Protein AF-A0A9E8N307-F1 (afdb_monomer)

Mean predicted aligned error: 14.8 Å

Radius of gyration: 26.99 Å; Cα contacts (8 Å, |Δi|>4): 293; chains: 1; bounding box: 84×84×49 Å

Nearest PDB structures (foldseek):
  4du7-assembly1_A  TM=3.878E-01  e=3.516E+00  Staphylococcus epidermidis

Solvent-accessible surface area (backbone atoms only — not comparable to full-atom values): 11185 Å² total; per-residue (Å²): 136,83,85,89,86,88,84,84,85,86,88,81,92,79,87,80,78,80,78,80,79,77,77,80,76,78,75,70,80,81,89,79,73,94,50,39,25,27,33,89,26,78,53,57,68,68,59,50,53,51,49,24,65,72,38,74,45,84,81,71,67,42,55,28,32,50,40,44,48,55,10,35,29,27,44,56,58,33,42,74,72,42,62,53,74,50,67,56,93,60,57,43,73,69,50,38,63,36,23,56,35,83,57,65,31,27,48,72,66,29,28,36,13,64,64,45,51,50,54,47,25,70,44,67,73,65,76,74,67,42,56,27,36,45,41,72,83,31,37,31,19,46,68,97,53,68,72,76,50,44,55,57,63,39,36,43,69,67,63,66,79,65,75,99,64,93,46,90,82,62,48,80,50,101,79,70,35,63,77,80,82,75,136

Sequence (183 aa):
MRKGFFCGSPVVSVCLIGVMLLSAVCISPVQAAGGVSINGVLIPPETIQQLETQYGVRILDGDFWYDKYSGAWGFMGGPCMGQVLPFLELGGPLNPNCSNGNTGVFINGRHLHAQDVYFLYQITGVVIPGRYWCDTYGNVGFEGGPAIFNLYSAAQVRFGGGGQKEGILSSYDKTGIAVIGGN

pLDDT: mean 73.03, std 21.71, range [29.38, 94.0]

Structure (mmCIF, N/CA/C/O backbone):
data_AF-A0A9E8N307-F1
#
_entry.id   AF-A0A9E8N307-F1
#
loop_
_atom_site.group_PDB
_atom_site.id
_atom_site.type_symbol
_atom_site.label_atom_id
_atom_site.label_alt_id
_atom_site.label_comp_id
_atom_site.label_asym_id
_atom_site.label_entity_id
_atom_site.label_seq_id
_atom_site.pdbx_PDB_ins_code
_atom_site.Cartn_x
_atom_site.Cartn_y
_atom_site.Cartn_z
_atom_site.occupancy
_atom_site.B_iso_or_equiv
_atom_site.auth_seq_id
_atom_site.auth_comp_id
_atom_site.auth_asym_id
_atom_site.auth_atom_id
_atom_site.pdbx_PDB_model_num
ATOM 1 N N . MET A 1 1 ? -65.838 -57.833 -21.970 1.00 35.34 1 MET A N 1
ATOM 2 C CA . MET A 1 1 ? -65.368 -59.236 -21.949 1.00 35.34 1 MET A CA 1
ATOM 3 C C . MET A 1 1 ? -64.034 -59.334 -22.685 1.00 35.34 1 MET A C 1
ATOM 5 O O . MET A 1 1 ? -63.993 -58.973 -23.846 1.00 35.34 1 MET A O 1
ATOM 9 N N . ARG A 1 2 ? -63.017 -59.872 -21.994 1.00 32.53 2 ARG A N 1
ATOM 10 C CA . ARG A 1 2 ? -61.796 -60.555 -22.483 1.00 32.53 2 ARG A CA 1
ATOM 11 C C . ARG A 1 2 ? -60.678 -59.775 -23.218 1.00 32.53 2 ARG A C 1
ATOM 13 O O . ARG A 1 2 ? -60.850 -59.393 -24.360 1.00 32.53 2 ARG A O 1
ATOM 20 N N . LYS A 1 3 ? -59.502 -59.818 -22.550 1.00 34.31 3 LYS A N 1
ATOM 21 C CA . LYS A 1 3 ? -58.137 -60.181 -23.027 1.00 34.31 3 LYS A CA 1
ATOM 22 C C . LYS A 1 3 ? -57.515 -59.230 -24.073 1.00 34.31 3 LYS A C 1
ATOM 24 O O . LYS A 1 3 ? -58.078 -59.065 -25.135 1.00 34.31 3 LYS A O 1
ATOM 29 N N . GLY A 1 4 ? -56.377 -58.562 -23.876 1.00 34.12 4 GLY A N 1
ATOM 30 C CA . GLY A 1 4 ? -55.136 -58.927 -23.189 1.00 34.12 4 GLY A CA 1
ATOM 31 C C . GLY A 1 4 ? -54.090 -59.307 -24.242 1.00 34.12 4 GLY A C 1
ATOM 32 O O . GLY A 1 4 ? -54.293 -60.331 -24.873 1.00 34.12 4 GLY A O 1
ATOM 33 N N . PHE A 1 5 ? -53.018 -58.522 -24.427 1.00 35.31 5 PHE A N 1
ATOM 34 C CA . PHE A 1 5 ? -51.723 -58.993 -24.950 1.00 35.31 5 PHE A CA 1
ATOM 35 C C . PHE A 1 5 ? -50.599 -57.984 -24.642 1.00 35.31 5 PHE A C 1
ATOM 37 O O . PHE A 1 5 ? -50.680 -56.806 -24.977 1.00 35.31 5 PHE A O 1
ATOM 44 N N . PHE A 1 6 ? -49.574 -58.492 -23.960 1.00 35.72 6 PHE A N 1
ATOM 45 C CA . PHE A 1 6 ? -48.251 -57.910 -23.723 1.00 35.72 6 PHE A CA 1
ATOM 46 C C . PHE A 1 6 ? -47.443 -57.835 -25.029 1.00 35.72 6 PHE A C 1
ATOM 48 O O . PHE A 1 6 ? -47.520 -58.789 -25.798 1.00 35.72 6 PHE A O 1
ATOM 55 N N . CYS A 1 7 ? -46.575 -56.824 -25.196 1.00 33.78 7 CYS A N 1
ATOM 56 C CA . CYS A 1 7 ? -45.199 -57.013 -25.700 1.00 33.78 7 CYS A CA 1
ATOM 57 C C . CYS A 1 7 ? -44.336 -55.730 -25.580 1.00 33.78 7 CYS A C 1
ATOM 59 O O . CYS A 1 7 ? -44.683 -54.712 -26.167 1.00 33.78 7 CYS A O 1
ATOM 61 N N . GLY A 1 8 ? -43.182 -55.823 -24.897 1.00 31.02 8 GLY A N 1
ATOM 62 C CA . GLY A 1 8 ? -41.929 -55.136 -25.274 1.00 31.02 8 GLY A CA 1
ATOM 63 C C . GLY A 1 8 ? -41.595 -53.748 -24.692 1.00 31.02 8 GLY A C 1
ATOM 64 O O . GLY A 1 8 ? -41.907 -52.731 -25.296 1.00 31.02 8 GLY A O 1
ATOM 65 N N . SER A 1 9 ? -40.835 -53.704 -23.590 1.00 30.94 9 SER A N 1
ATOM 66 C CA . SER A 1 9 ? -39.836 -52.640 -23.293 1.00 30.94 9 SER A CA 1
ATOM 67 C C . SER A 1 9 ? -38.568 -52.855 -24.166 1.00 30.94 9 SER A C 1
ATOM 69 O O . SER A 1 9 ? -38.521 -53.910 -24.804 1.00 30.94 9 SER A O 1
ATOM 71 N N . PRO A 1 10 ? -37.500 -52.009 -24.177 1.00 44.91 10 PRO A N 1
ATOM 72 C CA . PRO A 1 10 ? -37.143 -50.894 -23.275 1.00 44.91 10 PRO A CA 1
ATOM 73 C C . PRO A 1 10 ? -36.619 -49.632 -24.020 1.00 44.91 10 PRO A C 1
ATOM 75 O O . PRO A 1 10 ? -36.528 -49.611 -25.238 1.00 44.91 10 PRO A O 1
ATOM 78 N N . VAL A 1 11 ? -36.463 -48.468 -23.391 1.00 36.94 11 VAL A N 1
ATOM 79 C CA . VAL A 1 11 ? -35.240 -47.783 -22.881 1.00 36.94 11 VAL A CA 1
ATOM 80 C C . VAL A 1 11 ? -35.573 -46.307 -23.238 1.00 36.94 11 VAL A C 1
ATOM 82 O O . VAL A 1 11 ? -36.032 -46.058 -24.344 1.00 36.94 11 VAL A O 1
ATOM 85 N N . VAL A 1 12 ? -35.571 -45.281 -22.390 1.00 38.28 12 VAL A N 1
ATOM 86 C CA . VAL A 1 12 ? -34.425 -44.581 -21.807 1.00 38.28 12 VAL A CA 1
ATOM 87 C C . VAL A 1 12 ? -34.983 -43.639 -20.739 1.00 38.28 12 VAL A C 1
ATOM 89 O O . VAL A 1 12 ? -35.867 -42.822 -20.984 1.00 38.28 12 VAL A O 1
ATOM 92 N N . SER A 1 13 ? -34.424 -43.790 -19.548 1.00 42.91 13 SER A N 1
ATOM 93 C CA . SER A 1 13 ? -34.541 -42.903 -18.403 1.00 42.91 13 SER A CA 1
ATOM 94 C C . SER A 1 13 ? -33.871 -41.560 -18.706 1.00 42.91 13 SER A C 1
ATOM 96 O O . SER A 1 13 ? -32.692 -41.545 -19.055 1.00 42.91 13 SER A O 1
ATOM 98 N N . VAL A 1 14 ? -34.577 -40.441 -18.536 1.00 43.53 14 VAL A N 1
ATOM 99 C CA . VAL A 1 14 ? -33.939 -39.134 -18.315 1.00 43.53 14 VAL A CA 1
ATOM 100 C C . VAL A 1 14 ? -34.641 -38.464 -17.143 1.00 43.53 14 VAL A C 1
ATOM 102 O O . VAL A 1 14 ? -35.732 -37.910 -17.248 1.00 43.53 14 VAL A O 1
ATOM 105 N N . CYS A 1 15 ? -33.984 -38.587 -15.997 1.00 39.31 15 CYS A N 1
ATOM 106 C CA . CYS A 1 15 ? -34.299 -37.930 -14.744 1.00 39.31 15 CYS A CA 1
ATOM 107 C C . CYS A 1 15 ? -33.881 -36.453 -14.868 1.00 39.31 15 CYS A C 1
ATOM 109 O O . CYS A 1 15 ? -32.691 -36.146 -14.847 1.00 39.31 15 CYS A O 1
ATOM 111 N N . LEU A 1 16 ? -34.836 -35.538 -15.046 1.00 40.72 16 LEU A N 1
ATOM 112 C CA . LEU A 1 16 ? -34.586 -34.093 -14.999 1.00 40.72 16 LEU A CA 1
ATOM 113 C C . LEU A 1 16 ? -34.796 -33.606 -13.563 1.00 40.72 16 LEU A C 1
ATOM 115 O O . LEU A 1 16 ? -35.895 -33.227 -13.164 1.00 40.72 16 LEU A O 1
ATOM 119 N N . ILE A 1 17 ? -33.722 -33.648 -12.775 1.00 49.19 17 ILE A N 1
ATOM 120 C CA . ILE A 1 17 ? -33.644 -32.963 -11.483 1.00 49.19 17 ILE A CA 1
ATOM 121 C C . ILE A 1 17 ? -33.452 -31.474 -11.785 1.00 49.19 17 ILE A C 1
ATOM 123 O O . ILE A 1 17 ? -32.405 -31.056 -12.277 1.00 49.19 17 ILE A O 1
ATOM 127 N N . GLY A 1 18 ? -34.496 -30.686 -11.530 1.00 39.19 18 GLY A N 1
ATOM 128 C CA . GLY 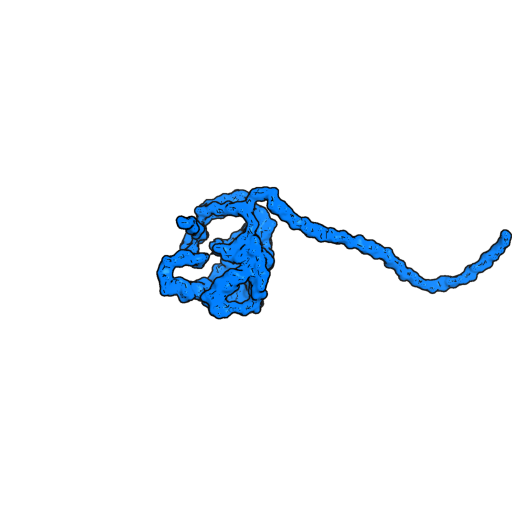A 1 18 ? -34.465 -29.231 -11.628 1.00 39.19 18 GLY A CA 1
ATOM 129 C C . GLY A 1 18 ? -33.522 -28.645 -10.580 1.00 39.19 18 GLY A C 1
ATOM 130 O O . GLY A 1 18 ? -33.774 -28.742 -9.381 1.00 39.19 18 GLY A O 1
ATOM 131 N N . VAL A 1 19 ? -32.429 -28.040 -11.037 1.00 53.44 19 VAL A N 1
ATOM 132 C CA . VAL A 1 19 ? -31.488 -27.307 -10.188 1.00 53.44 19 VAL A CA 1
ATOM 133 C C . VAL A 1 19 ? -32.101 -25.944 -9.860 1.00 53.44 19 VAL A C 1
ATOM 135 O O . VAL A 1 19 ? -32.207 -25.074 -10.722 1.00 53.44 19 VAL A O 1
ATOM 138 N N . MET A 1 20 ? -32.515 -25.766 -8.603 1.00 44.16 20 MET A N 1
ATOM 139 C CA . MET A 1 20 ? -32.784 -24.456 -8.010 1.00 44.16 20 MET A CA 1
ATOM 140 C C . MET A 1 20 ? -31.486 -23.637 -8.005 1.00 44.16 20 MET A C 1
ATOM 142 O O . MET A 1 20 ? -30.595 -23.868 -7.190 1.00 44.16 20 MET A O 1
ATOM 146 N N . LEU A 1 21 ? -31.388 -22.662 -8.905 1.00 46.03 21 LEU A N 1
ATOM 147 C CA . LEU A 1 21 ? -30.405 -21.587 -8.815 1.00 46.03 21 LEU A CA 1
ATOM 148 C C . LEU A 1 21 ? -30.860 -20.615 -7.718 1.00 46.03 21 LEU A C 1
ATOM 150 O O . LEU A 1 21 ? -31.587 -19.661 -7.986 1.00 46.03 21 LEU A O 1
ATOM 154 N N . LEU A 1 22 ? -30.438 -20.861 -6.473 1.00 49.22 22 LEU A N 1
ATOM 155 C CA . LEU A 1 22 ? -30.354 -19.787 -5.486 1.00 49.22 22 LEU A CA 1
ATOM 156 C C . LEU A 1 22 ? -29.273 -18.822 -5.975 1.00 49.22 22 LEU A C 1
ATOM 158 O O . LEU A 1 22 ? -28.078 -19.077 -5.839 1.00 49.22 22 LEU A O 1
ATOM 162 N N . SER A 1 23 ? -29.700 -17.712 -6.567 1.00 52.94 23 SER A N 1
ATOM 163 C CA . SER A 1 23 ? -28.861 -16.532 -6.713 1.00 52.94 23 SER A CA 1
ATOM 164 C C . SER A 1 23 ? -28.376 -16.133 -5.321 1.00 52.94 23 SER A C 1
ATOM 166 O O . SER A 1 23 ? -29.166 -15.678 -4.492 1.00 52.94 23 SER A O 1
ATOM 168 N N . ALA A 1 24 ? -27.087 -16.349 -5.059 1.00 56.69 24 ALA A N 1
ATOM 169 C CA . ALA A 1 24 ? -26.412 -15.809 -3.896 1.00 56.69 24 ALA A CA 1
ATOM 170 C C . ALA A 1 24 ? -26.496 -14.283 -3.985 1.00 56.69 24 ALA A C 1
ATOM 172 O O . ALA A 1 24 ? -25.749 -13.643 -4.722 1.00 56.69 24 ALA A O 1
ATOM 173 N N . VAL A 1 25 ? -27.453 -13.703 -3.265 1.00 58.50 25 VAL A N 1
ATOM 174 C CA . VAL A 1 25 ? -27.431 -12.283 -2.942 1.00 58.50 25 VAL A CA 1
ATOM 175 C C . VAL A 1 25 ? -26.229 -12.109 -2.026 1.00 58.50 25 VAL A C 1
ATOM 177 O O . VAL A 1 25 ? -26.257 -12.498 -0.860 1.00 58.50 25 VAL A O 1
ATOM 180 N N . CYS A 1 26 ? -25.136 -11.592 -2.574 1.00 40.91 26 CYS A N 1
ATOM 181 C CA . CYS A 1 26 ? -24.035 -11.071 -1.787 1.00 40.91 26 CYS A CA 1
ATOM 182 C C . CYS A 1 26 ? -24.555 -9.842 -1.035 1.00 40.91 26 CYS A C 1
ATOM 184 O O . CYS A 1 26 ? -24.562 -8.725 -1.546 1.00 40.91 26 CYS A O 1
ATOM 186 N N . ILE A 1 27 ? -25.051 -10.067 0.181 1.00 53.00 27 ILE A N 1
ATOM 187 C CA . ILE A 1 27 ? -25.296 -8.998 1.140 1.00 53.00 27 ILE A CA 1
ATOM 188 C C . ILE A 1 27 ? -23.908 -8.512 1.560 1.00 53.00 27 ILE A C 1
ATOM 190 O O . ILE A 1 27 ? -23.272 -9.108 2.426 1.00 53.00 27 ILE A O 1
ATOM 194 N N . SER A 1 28 ? -23.404 -7.461 0.916 1.00 45.06 28 SER A N 1
ATOM 195 C CA . SER A 1 28 ? -22.364 -6.647 1.539 1.00 45.06 28 SER A CA 1
ATOM 196 C C . SER A 1 28 ? -22.960 -6.113 2.843 1.00 45.06 28 SER A C 1
ATOM 198 O O . SER A 1 28 ? -24.074 -5.578 2.791 1.00 45.06 28 SER A O 1
ATOM 200 N N . PRO A 1 29 ? -22.308 -6.271 4.010 1.00 58.72 29 PRO A N 1
ATOM 201 C CA . PRO A 1 29 ? -22.798 -5.619 5.210 1.00 58.72 29 PRO A CA 1
ATOM 202 C C . PRO A 1 29 ? -22.883 -4.121 4.918 1.00 58.72 29 PRO A C 1
ATOM 204 O O . PRO A 1 29 ? -21.915 -3.490 4.499 1.00 58.72 29 PRO A O 1
ATOM 207 N N . VAL A 1 30 ? -24.090 -3.579 5.061 1.00 53.06 30 VAL A N 1
ATOM 208 C CA . VAL A 1 30 ? -24.319 -2.141 5.068 1.00 53.06 30 VAL A CA 1
ATOM 209 C C . VAL A 1 30 ? -23.586 -1.597 6.293 1.00 53.06 30 VAL A C 1
ATOM 211 O O . VAL A 1 30 ? -23.987 -1.832 7.431 1.00 53.06 30 VAL A O 1
ATOM 214 N N . GLN A 1 31 ? -22.444 -0.953 6.064 1.00 54.78 31 GLN A N 1
ATOM 215 C CA . GLN A 1 31 ? -21.643 -0.345 7.117 1.00 54.78 31 GLN A CA 1
ATOM 216 C C . GLN A 1 31 ? -22.402 0.886 7.632 1.00 54.78 31 GLN A C 1
ATOM 218 O O . GLN A 1 31 ? -22.404 1.941 6.999 1.00 54.78 31 GLN A O 1
ATOM 223 N N . ALA A 1 32 ? -23.130 0.734 8.737 1.00 52.84 32 ALA A N 1
ATOM 224 C CA . ALA A 1 32 ? -23.822 1.840 9.392 1.00 52.84 32 ALA A CA 1
ATOM 225 C C . ALA A 1 32 ? -23.995 1.591 10.898 1.00 52.84 32 ALA A C 1
ATOM 227 O O . ALA A 1 32 ? -25.074 1.254 11.379 1.00 52.84 32 ALA A O 1
ATOM 228 N N . ALA A 1 33 ? -22.907 1.796 11.631 1.00 44.72 33 ALA A N 1
ATOM 229 C CA . ALA A 1 33 ? -22.864 2.359 12.979 1.00 44.72 33 ALA A CA 1
ATOM 230 C C . ALA A 1 33 ? -21.418 2.848 13.171 1.00 44.72 33 ALA A C 1
ATOM 232 O O . ALA A 1 33 ? -20.506 2.152 12.734 1.00 44.72 33 ALA A O 1
ATOM 233 N N . GLY A 1 34 ? -21.216 4.053 13.711 1.00 68.31 34 GLY A N 1
ATOM 234 C CA . GLY A 1 34 ? -19.895 4.691 13.810 1.00 68.31 34 GLY A CA 1
ATOM 235 C C . GLY A 1 34 ? -18.800 3.766 14.352 1.00 68.31 34 GLY A C 1
ATOM 236 O O . GLY A 1 34 ? -19.065 2.861 15.146 1.00 68.31 34 GLY A O 1
ATOM 237 N N . GLY A 1 35 ? -17.577 3.980 13.887 1.00 84.50 35 GLY A N 1
ATOM 238 C CA . GLY A 1 35 ? -16.409 3.206 14.278 1.00 84.50 35 GLY A CA 1
ATOM 239 C C . GLY A 1 35 ? -15.379 3.079 13.162 1.00 84.50 35 GLY A C 1
ATOM 240 O O . GLY A 1 35 ? -15.572 3.530 12.032 1.00 84.50 35 GLY A O 1
ATOM 241 N N . VAL A 1 36 ? -14.264 2.444 13.501 1.00 89.62 36 VAL A N 1
ATOM 242 C CA . VAL A 1 36 ? -13.124 2.239 12.607 1.00 89.62 36 VAL A CA 1
ATOM 243 C C . VAL A 1 36 ? -13.101 0.777 12.186 1.00 89.62 36 VAL A C 1
ATOM 245 O O . VAL A 1 36 ? -13.019 -0.109 13.039 1.00 89.62 36 VAL A O 1
ATOM 248 N N . SER A 1 37 ? -13.153 0.505 10.884 1.00 91.44 37 SER A N 1
ATOM 249 C CA . SER A 1 37 ? -12.926 -0.838 10.351 1.00 91.44 37 SER A CA 1
ATOM 250 C C . SER A 1 37 ? -11.585 -0.908 9.629 1.00 91.44 37 SER A C 1
ATOM 252 O O . SER A 1 37 ? -11.187 0.027 8.937 1.00 91.44 37 SER A O 1
ATOM 254 N N . ILE A 1 38 ? -10.860 -2.011 9.806 1.00 92.12 38 ILE A N 1
ATOM 255 C CA . ILE A 1 38 ? -9.584 -2.260 9.131 1.00 92.12 38 ILE A CA 1
ATOM 256 C C . ILE A 1 38 ? -9.664 -3.623 8.451 1.00 92.12 38 ILE A C 1
ATOM 258 O O . ILE A 1 38 ? -10.006 -4.625 9.083 1.00 92.12 38 ILE A O 1
ATOM 262 N N . ASN A 1 39 ? -9.376 -3.669 7.148 1.00 92.31 39 ASN A N 1
ATOM 263 C CA . ASN A 1 39 ? -9.448 -4.890 6.334 1.00 92.31 39 ASN A CA 1
ATOM 264 C C . ASN A 1 39 ? -10.807 -5.618 6.465 1.00 92.31 39 ASN A C 1
ATOM 266 O O . ASN A 1 39 ? -10.870 -6.846 6.518 1.00 92.31 39 ASN A O 1
ATOM 270 N N . GLY A 1 40 ? -11.903 -4.852 6.546 1.00 88.81 40 GLY A N 1
ATOM 271 C CA . GLY A 1 40 ? -13.272 -5.372 6.653 1.00 88.81 40 GLY A CA 1
ATOM 272 C C . GLY A 1 40 ? -13.685 -5.868 8.044 1.00 88.81 40 GLY A C 1
ATOM 273 O O . GLY A 1 40 ? -14.771 -6.425 8.185 1.00 88.81 40 GLY A O 1
ATOM 274 N N . VAL A 1 41 ? -12.849 -5.676 9.068 1.00 90.75 41 VAL A N 1
ATOM 275 C CA . VAL A 1 41 ? -13.151 -6.041 10.459 1.00 90.75 41 VAL A CA 1
ATOM 276 C C . VAL A 1 41 ? -13.290 -4.775 11.292 1.00 90.75 41 VAL A C 1
ATOM 278 O O . VAL A 1 41 ? -12.408 -3.919 11.272 1.00 90.75 41 VAL A O 1
ATOM 281 N N . LEU A 1 42 ? -14.392 -4.658 12.035 1.00 91.88 42 LEU A N 1
ATOM 282 C CA . LEU A 1 42 ? -14.599 -3.560 12.976 1.00 91.88 42 LEU A CA 1
ATOM 283 C C . LEU A 1 42 ? -13.616 -3.686 14.144 1.00 91.88 42 LEU A C 1
ATOM 285 O O . LEU A 1 42 ? -13.531 -4.740 14.778 1.00 91.88 42 LEU A O 1
ATOM 289 N N . ILE A 1 43 ? -12.883 -2.614 14.421 1.00 90.69 43 ILE A N 1
ATOM 290 C CA . ILE A 1 43 ? -11.887 -2.581 15.485 1.00 90.69 43 ILE A CA 1
ATOM 291 C C . ILE A 1 43 ? -12.550 -2.134 16.793 1.00 90.69 43 ILE A C 1
ATOM 293 O O . ILE A 1 43 ? -13.303 -1.156 16.784 1.00 90.69 43 ILE A O 1
ATOM 297 N N . PRO A 1 44 ? -12.286 -2.819 17.923 1.00 90.00 44 PRO A N 1
ATOM 298 C CA . PRO A 1 44 ? -12.815 -2.412 19.217 1.00 90.00 44 PRO A CA 1
ATOM 299 C C . PRO A 1 44 ? -12.366 -0.992 19.595 1.00 90.00 44 PRO A C 1
ATOM 301 O O . PRO A 1 44 ? -11.208 -0.629 19.351 1.00 90.00 44 PRO A O 1
ATOM 304 N N . PRO A 1 45 ? -13.237 -0.187 20.226 1.00 87.56 45 PRO A N 1
ATOM 305 C CA . PRO A 1 45 ? -12.909 1.185 20.604 1.00 87.56 45 PRO A CA 1
ATOM 306 C C . PRO A 1 45 ? -11.723 1.262 21.576 1.00 87.56 45 PRO A C 1
ATOM 308 O O . PRO A 1 45 ? -10.979 2.239 21.544 1.00 87.56 45 PRO A O 1
ATOM 311 N N . GLU A 1 46 ? -11.484 0.228 22.390 1.00 89.00 46 GLU A N 1
ATOM 312 C CA . GLU A 1 46 ? -10.325 0.160 23.286 1.00 89.00 46 GLU A CA 1
ATOM 313 C C . GLU A 1 46 ? -9.008 0.091 22.501 1.00 89.00 46 GLU A C 1
ATOM 315 O O . GLU A 1 46 ? -8.032 0.748 22.861 1.00 89.00 46 GLU A O 1
ATOM 320 N N . THR A 1 47 ? -8.978 -0.672 21.403 1.00 87.69 47 THR A N 1
ATOM 321 C CA . THR A 1 47 ? -7.814 -0.751 20.510 1.00 87.69 47 THR A CA 1
ATOM 322 C C . THR A 1 47 ? -7.598 0.575 19.790 1.00 87.69 47 THR A C 1
ATOM 324 O O . THR A 1 47 ? -6.462 1.031 19.690 1.00 87.69 47 THR A O 1
ATOM 327 N N . ILE A 1 48 ? -8.672 1.232 19.343 1.00 86.62 48 ILE A N 1
ATOM 328 C CA . ILE A 1 48 ? -8.579 2.570 18.744 1.00 86.62 48 ILE A CA 1
ATOM 329 C C . ILE A 1 48 ? -8.003 3.569 19.745 1.00 86.62 48 ILE A C 1
ATOM 331 O O . ILE A 1 48 ? -7.032 4.240 19.421 1.00 86.62 48 ILE A O 1
ATOM 335 N N . GLN A 1 49 ? -8.498 3.595 20.982 1.00 86.69 49 GLN A N 1
ATOM 336 C CA . GLN A 1 49 ? -7.985 4.487 22.021 1.00 86.69 49 GLN A CA 1
ATOM 337 C C . GLN A 1 49 ? -6.502 4.232 22.343 1.00 86.69 49 GLN A C 1
ATOM 339 O O . GLN A 1 49 ? -5.744 5.176 22.582 1.00 86.69 49 GLN A O 1
ATOM 344 N N . GLN A 1 50 ? -6.065 2.968 22.342 1.00 86.38 50 GLN A N 1
ATOM 345 C CA . GLN A 1 50 ? -4.650 2.618 22.507 1.00 86.38 50 GLN A CA 1
ATOM 346 C C . GLN A 1 50 ? -3.800 3.152 21.352 1.00 86.38 50 GLN A C 1
ATOM 348 O O . GLN A 1 50 ? -2.753 3.746 21.606 1.00 86.38 50 GLN A O 1
ATOM 353 N N . LEU A 1 51 ? -4.258 2.994 20.106 1.00 83.88 51 LEU A N 1
ATOM 354 C CA . LEU A 1 51 ? -3.575 3.541 18.934 1.00 83.88 51 LEU A CA 1
ATOM 355 C C . LEU A 1 51 ? -3.537 5.075 18.993 1.00 83.88 51 LEU A C 1
ATOM 357 O O . LEU A 1 51 ? -2.469 5.661 18.860 1.00 83.88 51 LEU A O 1
ATOM 361 N N . GLU A 1 52 ? -4.656 5.736 19.278 1.00 85.81 52 GLU A N 1
ATOM 362 C CA . GLU A 1 52 ? -4.717 7.194 19.432 1.00 85.81 52 GLU A CA 1
ATOM 363 C C . GLU A 1 52 ? -3.755 7.704 20.512 1.00 85.81 52 GLU A C 1
ATOM 365 O O . GLU A 1 52 ? -3.044 8.683 20.300 1.00 85.81 52 GLU A O 1
ATOM 370 N N . THR A 1 53 ? -3.670 7.006 21.648 1.00 85.00 53 THR A N 1
ATOM 371 C CA . THR A 1 53 ? -2.746 7.353 22.739 1.00 85.00 53 THR A CA 1
ATOM 372 C C . THR A 1 53 ? -1.291 7.129 22.335 1.00 85.00 53 THR A C 1
ATOM 374 O O . THR A 1 53 ? -0.439 7.969 22.618 1.00 85.00 53 THR A O 1
ATOM 377 N N . GLN A 1 54 ? -0.995 6.011 21.668 1.00 81.31 54 GLN A N 1
ATOM 378 C CA . GLN A 1 54 ? 0.357 5.656 21.238 1.00 81.31 54 GLN A CA 1
ATOM 379 C C . GLN A 1 54 ? 0.882 6.609 20.159 1.00 81.31 54 GLN A C 1
ATOM 381 O O . GLN A 1 54 ? 2.047 6.993 20.196 1.00 81.31 54 GLN A O 1
ATOM 386 N N . TYR A 1 55 ? 0.027 6.978 19.206 1.00 77.56 55 TYR A N 1
ATOM 387 C CA . TYR A 1 55 ? 0.377 7.826 18.070 1.00 77.56 55 TYR A CA 1
ATOM 388 C C . TYR A 1 55 ? 0.057 9.309 18.309 1.00 77.56 55 TYR A C 1
ATOM 390 O O . TYR A 1 55 ? 0.395 10.143 17.481 1.00 77.56 55 TYR A O 1
ATOM 398 N N . GLY A 1 56 ? -0.595 9.674 19.415 1.00 80.94 56 GLY A N 1
ATOM 399 C CA . GLY A 1 56 ? -0.983 11.060 19.696 1.00 80.94 56 GLY A CA 1
ATOM 400 C C . GLY A 1 56 ? -1.906 11.674 18.634 1.00 80.94 56 GLY A C 1
ATOM 401 O O . GLY A 1 56 ? -1.912 12.891 18.457 1.00 80.94 56 GLY A O 1
ATOM 402 N N . VAL A 1 57 ? -2.660 10.847 17.905 1.00 80.38 57 VAL A N 1
ATOM 403 C CA . VAL A 1 57 ? -3.574 11.271 16.834 1.00 80.38 57 VAL A CA 1
ATOM 404 C C . VAL A 1 57 ? -5.001 10.884 17.170 1.00 80.38 57 VAL A C 1
ATOM 406 O O . VAL A 1 57 ? -5.236 10.006 17.991 1.00 80.38 57 VAL A O 1
ATOM 409 N N . ARG A 1 58 ? -5.958 11.516 16.492 1.00 81.25 58 ARG A N 1
ATOM 410 C CA . ARG A 1 58 ? -7.352 11.080 16.500 1.00 81.25 58 ARG A CA 1
ATOM 411 C C . ARG A 1 58 ? -7.631 10.256 15.250 1.00 81.25 58 ARG A C 1
ATOM 413 O O . ARG A 1 58 ? -7.415 10.749 14.141 1.00 81.25 58 ARG A O 1
ATOM 420 N N . ILE A 1 59 ? -8.124 9.037 15.422 1.00 83.69 59 ILE A N 1
ATOM 421 C CA . ILE A 1 59 ? -8.533 8.174 14.317 1.00 83.69 59 ILE A CA 1
ATOM 422 C C . ILE A 1 59 ? -10.007 8.466 14.043 1.00 83.69 59 ILE A C 1
ATOM 424 O O . ILE A 1 59 ? -10.859 8.368 14.921 1.00 83.69 59 ILE A O 1
ATOM 428 N N . LEU A 1 60 ? -10.301 8.897 12.820 1.00 85.44 60 LEU A N 1
ATOM 429 C CA . LEU A 1 60 ? -11.672 9.160 12.402 1.00 85.44 60 LEU A CA 1
ATOM 430 C C . LEU A 1 60 ? -12.376 7.850 12.061 1.00 85.44 60 LEU A C 1
ATOM 432 O O . LEU A 1 60 ? -11.76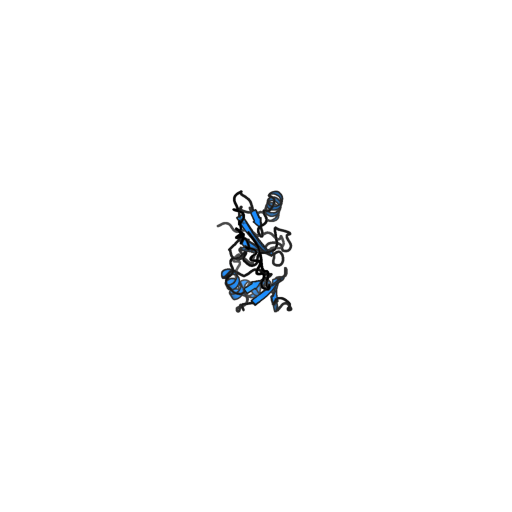6 6.952 11.481 1.00 85.44 60 LEU A O 1
ATOM 436 N N . ASP A 1 61 ? -13.669 7.791 12.364 1.00 88.50 61 ASP A N 1
ATOM 437 C CA . ASP A 1 61 ? -14.541 6.714 11.912 1.00 88.50 61 ASP A CA 1
ATOM 438 C C . ASP A 1 61 ? -14.450 6.557 10.391 1.00 88.50 61 ASP A C 1
ATOM 440 O O . ASP A 1 61 ? -14.439 7.538 9.638 1.00 88.50 61 ASP A O 1
ATOM 444 N N . GLY A 1 62 ? -14.394 5.310 9.939 1.00 89.38 62 GLY A N 1
ATOM 445 C CA . GLY A 1 62 ? -14.226 4.999 8.531 1.00 89.38 62 GLY A CA 1
ATOM 446 C C . GLY A 1 62 ? -13.719 3.588 8.289 1.00 89.38 62 GLY A 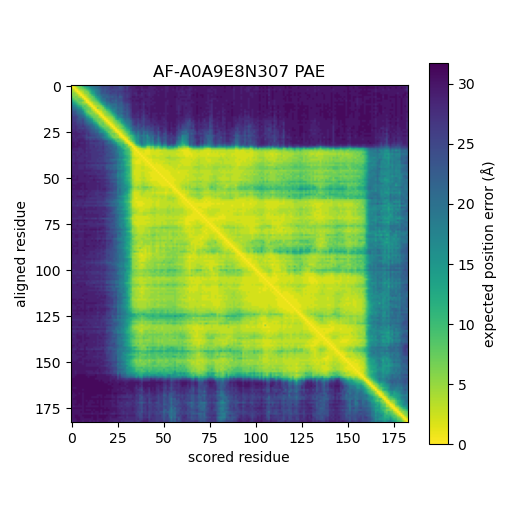C 1
ATOM 447 O O . GLY A 1 62 ? -13.358 2.854 9.211 1.00 89.38 62 GLY A O 1
ATOM 448 N N . ASP A 1 63 ? -13.682 3.235 7.010 1.00 91.00 63 ASP A N 1
ATOM 449 C CA . ASP A 1 63 ? -13.171 1.957 6.543 1.00 91.00 63 ASP A CA 1
ATOM 450 C C . ASP A 1 63 ? -11.764 2.142 5.973 1.00 91.00 63 ASP A C 1
ATOM 452 O O . ASP A 1 63 ? -11.541 2.913 5.033 1.00 91.00 63 ASP A O 1
ATOM 456 N N . PHE A 1 64 ? -10.814 1.399 6.527 1.00 92.19 64 PHE A N 1
ATOM 457 C CA . PHE A 1 64 ? -9.400 1.464 6.192 1.00 92.19 64 PHE A CA 1
ATOM 458 C C . PHE A 1 64 ? -8.873 0.100 5.748 1.00 92.19 64 PHE A C 1
ATOM 460 O O . PHE A 1 64 ? -9.416 -0.960 6.073 1.00 92.19 64 PHE A O 1
ATOM 467 N N . TRP A 1 65 ? -7.762 0.124 5.025 1.00 93.06 65 TRP A N 1
ATOM 468 C CA . TRP A 1 65 ? -6.930 -1.046 4.790 1.00 93.06 65 TRP A CA 1
ATOM 469 C C . TRP A 1 65 ? -5.572 -0.863 5.447 1.00 93.06 65 TRP A C 1
ATOM 471 O O . TRP A 1 65 ? -5.063 0.254 5.565 1.00 93.06 65 TRP A O 1
ATOM 481 N N . TYR A 1 66 ? -4.985 -1.979 5.858 1.00 91.88 66 TYR A N 1
ATOM 482 C CA . TYR A 1 66 ? -3.676 -2.012 6.490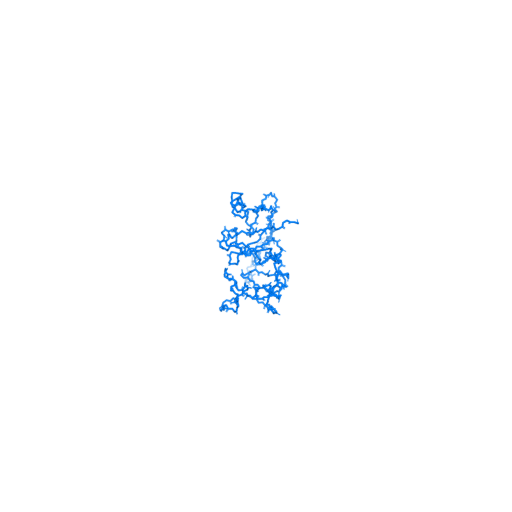 1.00 91.88 66 TYR A CA 1
ATOM 483 C C . TYR A 1 66 ? -2.887 -3.230 6.014 1.00 91.88 66 TYR A C 1
ATOM 485 O O . TYR A 1 66 ? -3.354 -4.370 6.103 1.00 91.88 66 TYR A O 1
ATOM 493 N N . ASP A 1 67 ? -1.684 -2.985 5.507 1.00 90.12 67 ASP A N 1
ATOM 494 C CA . ASP A 1 67 ? -0.718 -4.017 5.154 1.00 90.12 67 ASP A CA 1
ATOM 495 C C . ASP A 1 67 ? 0.260 -4.231 6.312 1.00 90.12 67 ASP A C 1
ATOM 497 O O . ASP A 1 67 ? 1.159 -3.426 6.549 1.00 90.12 67 ASP A O 1
ATOM 501 N N . LYS A 1 68 ? 0.129 -5.368 6.998 1.00 89.06 68 LYS A N 1
ATOM 502 C CA . LYS A 1 68 ? 0.987 -5.724 8.133 1.00 89.06 68 LYS A CA 1
ATOM 503 C C . LYS A 1 68 ? 2.464 -5.900 7.781 1.00 89.06 68 LYS A C 1
ATOM 505 O O . LYS A 1 68 ? 3.296 -5.796 8.676 1.00 89.06 68 LYS A O 1
ATOM 510 N N . TYR A 1 69 ? 2.804 -6.198 6.527 1.00 87.75 69 TYR A N 1
ATOM 511 C CA . TYR A 1 69 ? 4.193 -6.460 6.141 1.00 87.75 69 TYR A CA 1
ATOM 512 C C . TYR A 1 69 ? 4.957 -5.177 5.851 1.00 87.75 69 TYR A C 1
ATOM 514 O O . TYR A 1 69 ? 6.119 -5.073 6.218 1.00 87.75 69 TYR A O 1
ATOM 522 N N . SER A 1 70 ? 4.318 -4.199 5.214 1.00 84.94 70 SER A N 1
ATOM 523 C CA . SER A 1 70 ? 4.950 -2.907 4.926 1.00 84.94 70 SER A CA 1
ATOM 524 C C . SER A 1 70 ? 4.609 -1.824 5.952 1.00 84.94 70 SER A C 1
ATOM 526 O O . SER A 1 70 ? 5.255 -0.781 5.974 1.00 84.94 70 SER A O 1
ATOM 528 N N . GLY A 1 71 ? 3.583 -2.040 6.781 1.00 86.69 71 GLY A N 1
ATOM 529 C CA . GLY A 1 71 ? 3.013 -1.017 7.657 1.00 86.69 71 GLY A CA 1
ATOM 530 C C . GLY A 1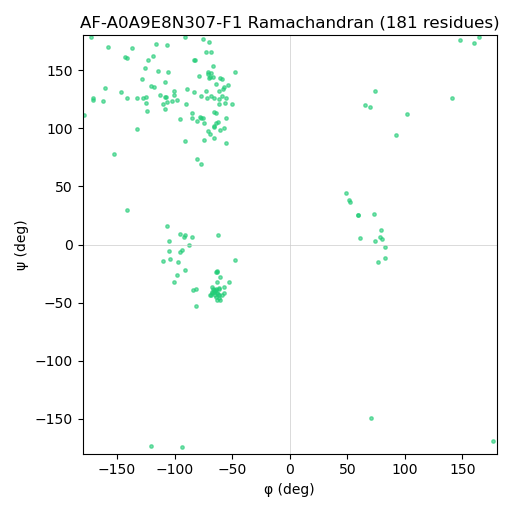 71 ? 2.170 0.025 6.912 1.00 86.69 71 GLY A C 1
ATOM 531 O O . GLY A 1 71 ? 1.699 0.976 7.532 1.00 86.69 71 GLY A O 1
ATOM 532 N N . ALA A 1 72 ? 1.978 -0.113 5.596 1.00 89.12 72 ALA A N 1
ATOM 533 C CA . ALA A 1 72 ? 1.221 0.840 4.792 1.00 89.12 72 ALA A CA 1
ATOM 534 C C . ALA A 1 72 ? -0.278 0.794 5.107 1.00 89.12 72 ALA A C 1
ATOM 536 O O . ALA A 1 72 ? -0.849 -0.279 5.310 1.00 89.12 72 ALA A O 1
ATOM 537 N N . TRP A 1 73 ? -0.923 1.958 5.085 1.00 90.19 73 TRP A N 1
ATOM 538 C CA . TRP A 1 73 ? -2.359 2.077 5.322 1.00 90.19 73 TRP A CA 1
ATOM 539 C C . TRP A 1 73 ? -3.006 3.150 4.445 1.00 90.19 73 TRP A C 1
ATOM 541 O O . TRP A 1 73 ? -2.342 4.048 3.912 1.00 90.19 73 TRP A O 1
ATOM 551 N N . GLY A 1 74 ? -4.325 3.063 4.306 1.00 89.12 74 GLY A N 1
ATOM 552 C CA . GLY A 1 74 ? -5.136 4.046 3.596 1.00 89.12 74 GLY A CA 1
ATOM 553 C C . GLY A 1 74 ? -6.627 3.779 3.762 1.00 89.12 74 GLY A C 1
ATOM 554 O O . GLY A 1 74 ? -7.030 2.809 4.402 1.00 89.12 74 GLY A O 1
ATOM 555 N N . PHE A 1 75 ? -7.458 4.642 3.184 1.00 89.94 75 PHE A N 1
ATOM 556 C CA . PHE A 1 75 ? -8.904 4.420 3.141 1.00 89.94 75 PHE A CA 1
ATOM 557 C C . PHE A 1 75 ? -9.255 3.286 2.180 1.00 89.94 75 PHE A C 1
ATOM 559 O O . PHE A 1 75 ? -8.621 3.133 1.130 1.00 89.94 75 PHE A O 1
ATOM 566 N N . MET A 1 76 ? -10.301 2.526 2.502 1.00 89.00 76 MET A N 1
ATOM 567 C CA . MET A 1 76 ? -10.874 1.550 1.578 1.00 89.00 76 MET A CA 1
ATOM 568 C C . MET A 1 76 ? -11.263 2.232 0.261 1.00 89.00 76 MET A C 1
ATOM 570 O O . MET A 1 76 ? -11.975 3.231 0.230 1.00 89.00 76 MET A O 1
ATOM 574 N N . GLY A 1 77 ? -10.756 1.687 -0.841 1.00 89.19 77 GLY A N 1
ATOM 575 C CA . GLY A 1 77 ? -10.895 2.218 -2.192 1.00 89.19 77 GLY A CA 1
ATOM 576 C C . GLY A 1 77 ? -9.937 3.361 -2.552 1.00 89.19 77 GLY A C 1
ATOM 577 O O . GLY A 1 77 ? -10.059 3.911 -3.645 1.00 89.19 77 GLY A O 1
ATOM 578 N N . GLY A 1 78 ? -9.001 3.723 -1.669 1.00 88.25 78 GLY A N 1
ATOM 579 C CA . GLY A 1 78 ? -8.079 4.848 -1.850 1.00 88.25 78 GLY A CA 1
ATOM 580 C C . GLY A 1 78 ? -6.594 4.460 -1.936 1.00 88.25 78 GLY A C 1
ATOM 581 O O . GLY A 1 78 ? -6.232 3.301 -1.706 1.00 88.25 78 GLY A O 1
ATOM 582 N N . PRO A 1 79 ? -5.719 5.433 -2.261 1.00 89.44 79 PRO A N 1
ATOM 583 C CA . PRO A 1 79 ? -4.270 5.244 -2.284 1.00 89.44 79 PRO A CA 1
ATOM 584 C C . PRO A 1 79 ? -3.678 5.069 -0.881 1.00 89.44 79 PRO A C 1
ATOM 586 O O . PRO A 1 79 ? -4.361 5.220 0.135 1.00 89.44 79 PRO A O 1
ATOM 589 N N . CYS A 1 80 ? -2.382 4.772 -0.834 1.00 89.00 80 CYS A N 1
ATOM 590 C CA . CYS A 1 80 ? -1.595 4.803 0.390 1.00 89.00 80 CYS A CA 1
ATOM 591 C C . CYS A 1 80 ? -1.583 6.225 0.967 1.00 89.00 80 CYS A C 1
ATOM 593 O O . CYS A 1 80 ? -1.221 7.180 0.275 1.00 89.00 80 CYS A O 1
ATOM 595 N N . MET A 1 81 ? -1.980 6.353 2.231 1.00 84.81 81 MET A N 1
ATOM 596 C CA . MET A 1 81 ? -2.000 7.623 2.964 1.00 84.81 81 MET A CA 1
ATOM 597 C C . MET A 1 81 ? -0.760 7.792 3.839 1.00 84.81 81 MET A C 1
ATOM 599 O O . MET A 1 81 ? -0.341 8.913 4.114 1.00 84.81 81 MET A O 1
ATOM 603 N N . GLY A 1 82 ? -0.159 6.682 4.257 1.00 82.25 82 GLY A N 1
ATOM 604 C CA . GLY A 1 82 ? 1.042 6.691 5.070 1.00 82.25 82 GLY A CA 1
ATOM 605 C C . GLY A 1 82 ? 1.464 5.289 5.476 1.00 82.25 82 GLY A C 1
ATOM 606 O O . GLY A 1 82 ? 0.951 4.281 4.984 1.00 82.25 82 GLY A O 1
ATOM 607 N N . GLN A 1 83 ? 2.414 5.240 6.400 1.00 83.00 83 GLN A N 1
ATOM 608 C CA . GLN A 1 83 ? 2.895 4.013 7.018 1.00 83.00 83 GLN A CA 1
ATOM 609 C C . GLN A 1 83 ? 2.849 4.165 8.540 1.00 83.00 83 GLN A C 1
ATOM 611 O O . GLN A 1 83 ? 3.109 5.244 9.071 1.00 83.00 83 GLN A O 1
ATOM 616 N N . VAL A 1 84 ? 2.489 3.091 9.231 1.00 83.44 84 VAL A N 1
ATOM 617 C CA . VAL A 1 84 ? 2.579 2.948 10.691 1.00 83.44 84 VAL A CA 1
ATOM 618 C C . VAL A 1 84 ? 3.479 1.757 11.016 1.00 83.44 84 VAL A C 1
ATOM 620 O O . VAL A 1 84 ? 4.120 1.195 10.125 1.00 83.44 84 VAL A O 1
ATOM 623 N N . LEU A 1 85 ? 3.577 1.369 12.292 1.00 82.50 85 LEU A N 1
ATOM 624 C CA . LEU A 1 85 ? 4.373 0.197 12.645 1.00 82.50 85 LEU A CA 1
ATOM 625 C C . LEU A 1 85 ? 3.871 -1.031 11.869 1.00 82.50 85 LEU A C 1
ATOM 627 O O . LEU A 1 85 ? 2.658 -1.229 11.784 1.00 82.50 85 LEU A O 1
ATOM 631 N N . PRO A 1 86 ? 4.771 -1.848 11.301 1.00 84.94 86 PRO A N 1
ATOM 632 C CA . PRO A 1 86 ? 4.398 -3.130 10.727 1.00 84.94 86 PRO A CA 1
ATOM 633 C C . PRO A 1 86 ? 4.064 -4.151 11.822 1.00 84.94 86 PRO A C 1
ATOM 635 O O . PRO A 1 86 ? 4.408 -3.969 12.990 1.00 84.94 86 PRO A O 1
ATOM 638 N N . PHE A 1 87 ? 3.427 -5.251 11.423 1.00 84.50 87 PHE A N 1
ATOM 639 C CA . PHE A 1 87 ? 3.005 -6.360 12.285 1.00 84.50 87 PHE A CA 1
ATOM 640 C C . PHE A 1 87 ? 2.035 -5.979 13.411 1.00 84.50 87 PHE A C 1
ATOM 642 O O . PHE A 1 87 ? 1.948 -6.683 14.416 1.00 84.50 87 PHE A O 1
ATOM 649 N N . LEU A 1 88 ? 1.265 -4.901 13.242 1.00 82.50 88 LEU A N 1
ATOM 650 C CA . LEU A 1 88 ? 0.105 -4.679 14.096 1.00 82.50 88 LEU A CA 1
ATOM 651 C C . LEU A 1 88 ? -0.975 -5.700 13.710 1.00 82.50 88 LEU A C 1
ATOM 653 O O . LEU A 1 88 ? -1.346 -5.818 12.543 1.00 82.50 88 LEU A O 1
ATOM 657 N N . GLU A 1 89 ? -1.479 -6.455 14.681 1.00 84.81 89 GLU A N 1
ATOM 658 C CA . GLU A 1 89 ? -2.566 -7.421 14.472 1.00 84.81 89 GLU A CA 1
ATOM 659 C C . GLU A 1 89 ? -3.908 -6.674 14.373 1.00 84.81 89 GLU A C 1
ATOM 661 O O . GLU A 1 89 ? -4.735 -6.696 15.284 1.00 84.81 89 GLU A O 1
ATOM 666 N N . LEU A 1 90 ? -4.084 -5.936 13.271 1.00 84.12 90 LEU A N 1
ATOM 667 C CA . LEU A 1 90 ? -5.254 -5.105 13.001 1.00 84.12 90 LEU A CA 1
ATOM 668 C C . LEU A 1 90 ? -6.119 -5.719 11.904 1.00 84.12 90 LEU A C 1
ATOM 670 O O . LEU A 1 90 ? -5.731 -5.798 10.737 1.00 84.12 90 LEU A O 1
ATOM 674 N N . GLY A 1 91 ? -7.336 -6.082 12.293 1.00 87.56 91 GLY A N 1
ATOM 675 C CA . GLY A 1 91 ? -8.392 -6.493 11.383 1.00 87.56 91 GLY A CA 1
ATOM 676 C C . GLY A 1 91 ? -8.174 -7.850 10.709 1.00 87.56 91 GLY A C 1
ATOM 677 O O . GLY A 1 91 ? -7.625 -8.779 11.295 1.00 87.56 91 GLY A O 1
ATOM 678 N N . GLY A 1 92 ? -8.699 -7.983 9.488 1.00 88.12 92 GLY A N 1
ATOM 679 C CA . GLY A 1 92 ? -8.663 -9.212 8.689 1.00 88.12 92 GLY A CA 1
ATOM 680 C C . GLY A 1 92 ? -7.486 -9.303 7.703 1.00 88.12 92 GLY A C 1
ATOM 681 O O . GLY A 1 92 ? -6.614 -8.429 7.675 1.00 88.12 92 GLY A O 1
ATOM 682 N N . PRO A 1 93 ? -7.449 -10.351 6.853 1.00 88.25 93 PRO A N 1
ATOM 683 C CA . PRO A 1 93 ? -6.474 -10.444 5.770 1.00 88.25 93 PRO A CA 1
ATOM 684 C C . PRO A 1 93 ? -6.624 -9.275 4.787 1.00 88.25 93 PRO A C 1
ATOM 686 O O . PRO A 1 93 ? -7.737 -8.853 4.470 1.00 88.25 93 PRO A O 1
ATOM 689 N N . LEU A 1 94 ? -5.497 -8.780 4.270 1.00 91.19 94 LEU A N 1
ATOM 690 C CA . LEU A 1 94 ? -5.478 -7.679 3.309 1.00 91.19 94 LEU A CA 1
ATOM 691 C C . LEU A 1 94 ? -6.222 -8.078 2.028 1.00 91.19 94 LEU A C 1
ATOM 693 O O . LEU A 1 94 ? -5.861 -9.047 1.358 1.00 91.19 94 LEU A O 1
ATOM 697 N N . ASN A 1 95 ? -7.265 -7.324 1.683 1.00 89.81 95 ASN A N 1
ATOM 698 C CA . ASN A 1 95 ? -8.028 -7.562 0.464 1.00 89.81 95 ASN A CA 1
ATOM 699 C C . ASN A 1 95 ? -7.243 -7.032 -0.754 1.00 89.81 95 ASN A C 1
ATOM 701 O O . ASN A 1 95 ? -6.885 -5.854 -0.761 1.00 89.81 95 ASN A O 1
ATOM 705 N N . PRO A 1 96 ? -7.026 -7.832 -1.815 1.00 88.81 96 PRO A N 1
ATOM 706 C CA . PRO A 1 96 ? -6.331 -7.377 -3.017 1.00 88.81 96 PRO A CA 1
ATOM 707 C C . PRO A 1 96 ? -6.903 -6.101 -3.643 1.00 88.81 96 PRO A C 1
ATOM 709 O O . PRO A 1 96 ? -6.153 -5.289 -4.176 1.00 88.81 96 PRO A O 1
ATOM 712 N N . ASN A 1 97 ? -8.215 -5.889 -3.542 1.00 89.25 97 ASN A N 1
ATOM 713 C CA . ASN A 1 97 ? -8.908 -4.749 -4.143 1.00 89.25 97 ASN A CA 1
ATOM 714 C C . ASN A 1 97 ? -9.092 -3.571 -3.171 1.00 89.25 97 ASN A C 1
ATOM 716 O O . ASN A 1 97 ? -9.802 -2.618 -3.491 1.00 89.25 97 ASN A O 1
ATOM 720 N N . CYS A 1 98 ? -8.472 -3.610 -1.985 1.00 88.81 98 CYS A N 1
ATOM 721 C CA . CYS A 1 98 ? -8.704 -2.620 -0.934 1.00 88.81 98 CYS A CA 1
ATOM 722 C C . CYS A 1 98 ? -8.297 -1.191 -1.312 1.00 88.81 98 CYS A C 1
ATOM 724 O O . CYS A 1 98 ? -8.831 -0.257 -0.734 1.00 88.81 98 CYS A O 1
ATOM 726 N N . SER A 1 99 ? -7.397 -1.009 -2.281 1.00 88.56 99 SER A N 1
ATOM 727 C CA . SER A 1 99 ? -6.954 0.306 -2.762 1.00 88.56 99 SER A CA 1
ATOM 728 C C . SER A 1 99 ? -7.501 0.683 -4.140 1.00 88.56 99 SER A C 1
ATOM 730 O O . SER A 1 99 ? -6.951 1.575 -4.776 1.00 88.56 99 SER A O 1
ATOM 732 N N . ASN A 1 100 ? -8.543 -0.004 -4.633 1.00 89.00 100 ASN A N 1
ATOM 733 C CA . ASN A 1 100 ? -9.151 0.256 -5.950 1.00 89.00 100 ASN A CA 1
ATOM 734 C C . ASN A 1 100 ? -8.109 0.347 -7.090 1.00 89.00 100 ASN A C 1
ATOM 736 O O . ASN A 1 100 ? -8.101 1.276 -7.901 1.00 89.00 100 ASN A O 1
ATOM 740 N N . GLY A 1 101 ? -7.155 -0.588 -7.098 1.00 86.19 101 GLY A N 1
ATOM 741 C CA . GLY A 1 101 ? -6.075 -0.612 -8.078 1.00 86.19 101 GLY A CA 1
ATOM 742 C C . GLY A 1 101 ? -6.558 -0.953 -9.488 1.00 86.19 101 GLY A C 1
ATOM 743 O O . GLY A 1 101 ? -7.444 -1.778 -9.675 1.00 86.19 101 GLY A O 1
ATOM 744 N N . ASN A 1 102 ? -5.937 -0.335 -10.497 1.00 89.06 102 ASN A N 1
ATOM 745 C CA . ASN A 1 102 ? -6.144 -0.660 -11.918 1.00 89.06 102 ASN A CA 1
ATOM 746 C C . ASN A 1 102 ? -4.830 -0.595 -12.726 1.00 89.06 102 ASN A C 1
ATOM 748 O O . ASN A 1 102 ? -4.793 -0.242 -13.899 1.00 89.06 102 ASN A O 1
ATOM 752 N N . THR A 1 103 ? -3.704 -0.868 -12.070 1.00 89.56 103 THR A N 1
ATOM 753 C CA . THR A 1 103 ? -2.357 -0.604 -12.612 1.00 89.56 103 THR A CA 1
ATOM 754 C C . THR A 1 103 ? -1.614 -1.854 -13.091 1.00 89.56 103 THR A C 1
ATOM 756 O O . THR A 1 103 ? -0.509 -1.760 -13.612 1.00 89.56 103 THR A O 1
ATOM 759 N N . GLY A 1 104 ? -2.180 -3.044 -12.871 1.00 90.31 104 GLY A N 1
ATOM 760 C CA . GLY A 1 104 ? -1.469 -4.324 -12.975 1.00 90.31 104 GLY A CA 1
ATOM 761 C C . GLY A 1 104 ? -0.273 -4.513 -12.023 1.00 90.31 104 GLY A C 1
ATOM 762 O O . GLY A 1 104 ? 0.424 -5.517 -12.153 1.00 90.31 104 GLY A O 1
ATOM 763 N N . VAL A 1 105 ? -0.010 -3.589 -11.087 1.00 92.00 105 VAL A N 1
ATOM 764 C CA . VAL A 1 105 ? 1.076 -3.703 -10.098 1.00 92.00 105 VAL A CA 1
ATOM 765 C C . VAL A 1 105 ? 0.495 -4.155 -8.760 1.00 92.00 105 VAL A C 1
ATOM 767 O O . VAL A 1 105 ? -0.444 -3.542 -8.248 1.00 92.00 105 VAL A O 1
ATOM 770 N N . PHE A 1 106 ? 1.070 -5.199 -8.171 1.00 93.75 106 PHE A N 1
ATOM 771 C CA . PHE A 1 106 ? 0.665 -5.726 -6.872 1.00 93.75 106 PHE A CA 1
ATOM 772 C C . PHE A 1 106 ? 1.832 -5.681 -5.888 1.00 93.75 106 PHE A C 1
ATOM 774 O O . PHE A 1 106 ? 2.935 -6.073 -6.255 1.00 93.75 106 PHE A O 1
ATOM 781 N N . ILE A 1 107 ? 1.590 -5.248 -4.650 1.00 91.94 107 ILE A N 1
ATOM 782 C CA . ILE A 1 107 ? 2.543 -5.364 -3.534 1.00 91.94 107 ILE A CA 1
ATOM 783 C C . ILE A 1 107 ? 1.854 -6.084 -2.379 1.00 91.94 107 ILE A C 1
ATOM 785 O O . ILE A 1 107 ? 0.775 -5.667 -1.964 1.00 91.94 107 ILE A O 1
ATOM 789 N N . ASN A 1 108 ? 2.464 -7.159 -1.870 1.00 91.44 108 ASN A N 1
ATOM 790 C CA . ASN A 1 108 ? 1.938 -7.952 -0.746 1.00 91.44 108 ASN A CA 1
ATOM 791 C C . ASN A 1 108 ? 0.478 -8.399 -0.960 1.00 91.44 108 ASN A C 1
ATOM 793 O O . ASN A 1 108 ? -0.337 -8.418 -0.041 1.00 91.44 108 ASN A O 1
ATOM 797 N N . GLY A 1 109 ? 0.129 -8.721 -2.208 1.00 89.06 109 GLY A N 1
ATOM 798 C CA . GLY A 1 109 ? -1.225 -9.107 -2.607 1.00 89.06 109 GLY A CA 1
ATOM 799 C C . GLY A 1 109 ? -2.194 -7.949 -2.878 1.00 89.06 109 GLY A C 1
ATOM 800 O O . GLY A 1 109 ? -3.233 -8.199 -3.485 1.00 89.06 109 GLY A O 1
ATOM 801 N N . ARG A 1 110 ? -1.865 -6.700 -2.524 1.00 93.50 110 ARG A N 1
ATOM 802 C CA . ARG A 1 110 ? -2.685 -5.507 -2.802 1.00 93.50 110 ARG A CA 1
ATOM 803 C C . ARG A 1 110 ? -2.454 -4.974 -4.209 1.00 93.50 110 ARG A C 1
ATOM 805 O O . ARG A 1 110 ? -1.314 -4.735 -4.598 1.00 93.50 110 ARG A O 1
ATOM 812 N N . HIS A 1 111 ? -3.531 -4.715 -4.946 1.00 94.00 111 HIS A N 1
ATOM 813 C CA . HIS A 1 111 ? -3.502 -4.057 -6.250 1.00 94.00 111 HIS A CA 1
ATOM 814 C C . HIS A 1 111 ? -3.331 -2.547 -6.073 1.00 94.00 111 HIS A C 1
ATOM 816 O O . HIS A 1 111 ? -4.236 -1.855 -5.605 1.00 94.00 111 HIS A O 1
ATOM 822 N N . LEU A 1 112 ? -2.161 -2.027 -6.439 1.00 89.69 112 LEU A N 1
ATOM 823 C CA . LEU A 1 112 ? -1.790 -0.635 -6.196 1.00 89.69 112 LEU A CA 1
ATOM 824 C C . LEU A 1 112 ? -2.685 0.356 -6.941 1.00 89.69 112 LEU A C 1
ATOM 826 O O . LEU A 1 112 ? -2.969 0.200 -8.137 1.00 89.69 112 LEU A O 1
ATOM 830 N N . HIS A 1 113 ? -3.046 1.426 -6.234 1.00 91.31 113 HIS A N 1
ATOM 831 C CA . HIS A 1 113 ? -3.725 2.578 -6.809 1.00 91.31 113 HIS A CA 1
ATOM 832 C C . HIS A 1 113 ? -2.795 3.318 -7.788 1.00 91.31 113 HIS A C 1
ATOM 834 O O . HIS A 1 113 ? -1.570 3.288 -7.646 1.00 91.31 113 HIS A O 1
ATOM 840 N N . ALA A 1 114 ? -3.359 4.026 -8.770 1.00 89.19 114 ALA A N 1
ATOM 841 C CA . ALA A 1 114 ? -2.576 4.768 -9.768 1.00 89.19 114 ALA A CA 1
ATOM 842 C C . ALA A 1 114 ? -1.623 5.796 -9.132 1.00 89.19 114 ALA A C 1
ATOM 844 O O . ALA A 1 114 ? -0.490 5.959 -9.577 1.00 89.19 114 ALA A O 1
ATOM 845 N N . GLN A 1 115 ? -2.067 6.439 -8.050 1.00 87.44 115 GLN A N 1
ATOM 846 C CA . GLN A 1 115 ? -1.256 7.385 -7.285 1.00 87.44 115 GLN A CA 1
ATOM 847 C C . GLN A 1 115 ? -0.059 6.709 -6.599 1.00 87.44 115 GLN A C 1
ATOM 849 O O . GLN A 1 115 ? 1.038 7.258 -6.629 1.00 87.44 115 GLN A O 1
ATOM 854 N N . ASP A 1 116 ? -0.225 5.498 -6.060 1.00 87.38 116 ASP A N 1
ATOM 855 C CA . ASP A 1 116 ? 0.885 4.753 -5.453 1.00 87.38 116 ASP A CA 1
ATOM 856 C C . ASP A 1 116 ? 1.936 4.393 -6.509 1.00 87.38 116 ASP A C 1
ATOM 858 O O . ASP A 1 116 ? 3.133 4.567 -6.292 1.00 87.38 116 ASP A O 1
ATOM 862 N N . VAL A 1 117 ? 1.491 3.943 -7.688 1.00 88.38 117 VAL A N 1
ATOM 863 C CA . VAL A 1 117 ? 2.384 3.642 -8.819 1.00 88.38 117 VAL A CA 1
ATOM 864 C C . VAL A 1 117 ? 3.094 4.895 -9.316 1.00 88.38 117 VAL A C 1
ATOM 866 O O . VAL A 1 117 ? 4.281 4.835 -9.627 1.00 88.38 117 VAL A O 1
ATOM 869 N N . TYR A 1 118 ? 2.407 6.038 -9.344 1.00 87.56 118 TYR A N 1
ATOM 870 C CA . TYR A 1 118 ? 3.031 7.315 -9.671 1.00 87.56 118 TYR A CA 1
ATOM 871 C C . TYR A 1 118 ? 4.135 7.674 -8.669 1.00 87.56 118 TYR A C 1
ATOM 873 O O . TYR A 1 118 ? 5.242 8.009 -9.087 1.00 87.56 118 TYR A O 1
ATOM 881 N N . PHE A 1 119 ? 3.889 7.539 -7.362 1.00 83.81 119 PHE A N 1
ATOM 882 C CA . PHE A 1 119 ? 4.918 7.760 -6.341 1.00 83.81 119 PHE A CA 1
ATOM 883 C C . PHE A 1 119 ? 6.097 6.792 -6.475 1.00 83.81 119 PHE A C 1
ATOM 885 O O . PHE A 1 119 ? 7.249 7.226 -6.431 1.00 83.81 119 PHE A O 1
ATOM 892 N N . LEU A 1 120 ? 5.834 5.504 -6.709 1.00 86.62 120 LEU A N 1
ATOM 893 C CA . LEU A 1 120 ? 6.884 4.519 -6.974 1.00 86.62 120 LEU A CA 1
ATOM 894 C C . LEU A 1 120 ? 7.710 4.908 -8.202 1.00 86.62 120 LEU A C 1
ATOM 896 O O . LEU A 1 120 ? 8.934 4.878 -8.138 1.00 86.62 120 LEU A O 1
ATOM 900 N N . TYR A 1 121 ? 7.063 5.362 -9.276 1.00 87.31 121 TYR A N 1
ATOM 901 C CA . TYR A 1 121 ? 7.739 5.843 -10.478 1.00 87.31 121 TYR A CA 1
ATOM 902 C C . TYR A 1 121 ? 8.630 7.060 -10.204 1.00 87.31 121 TYR A C 1
ATOM 904 O O . TYR A 1 121 ? 9.738 7.123 -10.732 1.00 87.31 121 TYR A O 1
ATOM 912 N N . GLN A 1 122 ? 8.214 7.992 -9.340 1.00 82.44 122 GLN A N 1
ATOM 913 C CA . GLN A 1 122 ? 9.074 9.114 -8.934 1.00 82.44 122 GLN A CA 1
ATOM 914 C C . GLN A 1 122 ? 10.339 8.646 -8.191 1.00 82.44 122 GLN A C 1
ATOM 916 O O . GLN A 1 122 ? 11.394 9.268 -8.312 1.00 82.44 122 GLN A O 1
ATOM 921 N N . ILE A 1 123 ? 10.253 7.543 -7.441 1.00 79.31 123 ILE A N 1
ATOM 922 C CA . ILE A 1 123 ? 11.374 6.991 -6.670 1.00 79.31 123 ILE A CA 1
ATOM 923 C C . ILE A 1 123 ? 12.307 6.158 -7.565 1.00 79.31 123 ILE A C 1
ATOM 925 O O . ILE A 1 123 ? 13.522 6.380 -7.608 1.00 79.31 123 ILE A O 1
ATOM 929 N N . THR A 1 124 ? 11.748 5.190 -8.289 1.00 80.31 124 THR A N 1
ATOM 930 C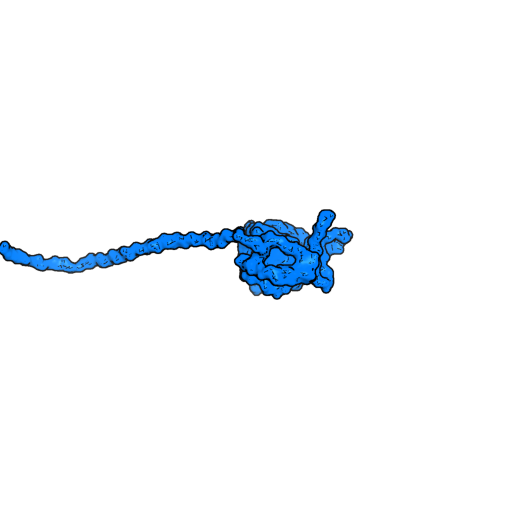 CA . THR A 1 124 ? 12.512 4.175 -9.029 1.00 80.31 124 THR A CA 1
ATOM 931 C C . THR A 1 124 ? 12.826 4.589 -10.466 1.00 80.31 124 THR A C 1
ATOM 933 O O . THR A 1 124 ? 13.762 4.062 -11.062 1.00 80.31 124 THR A O 1
ATOM 936 N N . GLY A 1 125 ? 12.064 5.523 -11.041 1.00 82.38 125 GLY A N 1
ATOM 937 C CA . GLY A 1 125 ? 12.143 5.935 -12.447 1.00 82.38 125 GLY A CA 1
ATOM 938 C C . GLY A 1 125 ? 11.500 4.954 -13.435 1.00 82.38 125 GLY A C 1
ATOM 939 O O . GLY A 1 125 ? 11.253 5.322 -14.578 1.00 82.38 125 GLY A O 1
ATOM 940 N N . VAL A 1 126 ? 11.213 3.718 -13.016 1.00 84.50 126 VAL A N 1
ATOM 941 C CA . VAL A 1 126 ? 10.537 2.686 -13.815 1.00 84.50 126 VAL A CA 1
ATOM 942 C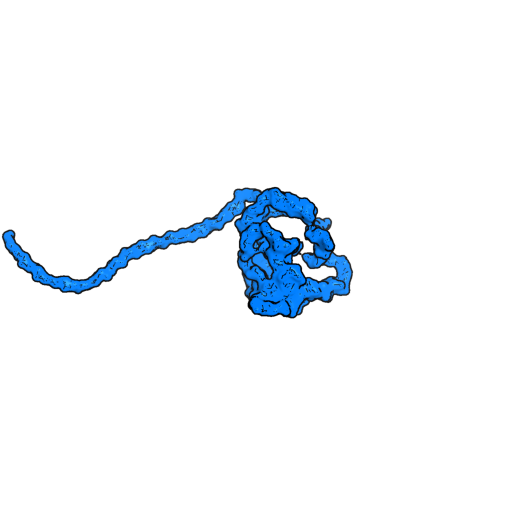 C . VAL A 1 126 ? 9.682 1.828 -12.885 1.00 84.50 126 VAL A C 1
ATOM 944 O O . VAL A 1 126 ? 10.169 1.338 -11.865 1.00 84.50 126 VAL A O 1
ATOM 947 N N . VAL A 1 127 ? 8.418 1.607 -13.249 1.00 88.12 127 VAL A N 1
ATOM 948 C CA . VAL A 1 127 ? 7.538 0.640 -12.579 1.00 88.12 127 VAL A CA 1
ATOM 949 C C . VAL A 1 127 ? 7.005 -0.318 -13.631 1.00 88.12 127 VAL A C 1
ATOM 951 O O . VAL A 1 127 ? 6.396 0.105 -14.611 1.00 88.12 127 VAL A O 1
ATOM 954 N N . ILE A 1 128 ? 7.267 -1.607 -13.436 1.00 89.12 128 ILE A N 1
ATOM 955 C CA . ILE A 1 128 ? 6.816 -2.667 -14.336 1.00 89.12 128 ILE A CA 1
ATOM 956 C C . ILE A 1 128 ? 5.575 -3.316 -13.703 1.00 89.12 128 ILE A C 1
ATOM 958 O O . ILE A 1 128 ? 5.605 -3.626 -12.512 1.00 89.12 128 ILE A O 1
ATOM 962 N N . PRO A 1 129 ? 4.475 -3.520 -14.451 1.00 92.12 129 PRO A N 1
ATOM 963 C CA . PRO A 1 129 ? 3.343 -4.311 -13.977 1.00 92.12 129 PRO A CA 1
ATOM 964 C C . PRO A 1 129 ? 3.771 -5.732 -13.606 1.00 92.12 129 PRO A C 1
ATOM 966 O O . PRO A 1 129 ? 4.498 -6.391 -14.348 1.00 92.12 129 PRO A O 1
ATOM 969 N N . GLY A 1 130 ? 3.321 -6.209 -12.453 1.00 92.56 130 GLY A N 1
ATOM 970 C CA . GLY A 1 130 ? 3.774 -7.468 -11.880 1.00 92.56 130 GLY A CA 1
ATOM 971 C C . GLY A 1 130 ? 3.396 -7.588 -10.411 1.00 92.56 130 GLY A C 1
ATOM 972 O O . GLY A 1 130 ? 2.790 -6.682 -9.837 1.00 92.56 130 GLY A O 1
ATOM 973 N N . ARG A 1 131 ? 3.747 -8.721 -9.803 1.00 93.94 131 ARG A N 1
ATOM 974 C CA . ARG A 1 131 ? 3.499 -8.976 -8.382 1.00 93.94 131 ARG A CA 1
ATOM 975 C C . ARG A 1 131 ? 4.808 -8.924 -7.615 1.00 93.94 131 ARG A C 1
ATOM 977 O O . ARG A 1 131 ? 5.774 -9.606 -7.965 1.00 93.94 131 ARG A O 1
ATOM 984 N N . TYR A 1 132 ? 4.813 -8.108 -6.577 1.00 93.75 132 TYR A N 1
ATOM 985 C CA . TYR A 1 132 ? 5.967 -7.801 -5.761 1.00 93.75 132 TYR A CA 1
ATOM 986 C C . TYR A 1 132 ? 5.657 -8.082 -4.294 1.00 93.75 132 TYR A C 1
ATOM 988 O O . TYR A 1 132 ? 4.515 -7.973 -3.843 1.00 93.75 132 TYR A O 1
ATOM 996 N N . TRP A 1 133 ? 6.691 -8.410 -3.534 1.00 92.69 133 TRP A N 1
ATOM 997 C CA . TRP A 1 133 ? 6.648 -8.379 -2.080 1.00 92.69 133 TRP A CA 1
ATOM 998 C C . TRP A 1 133 ? 7.436 -7.171 -1.581 1.00 92.69 133 TRP A C 1
ATOM 1000 O O . TRP A 1 133 ? 8.399 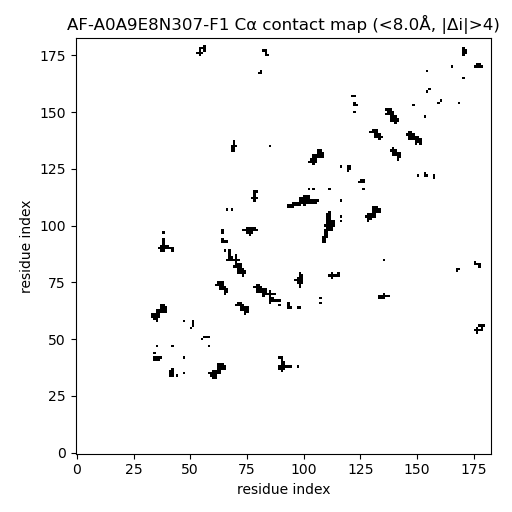-6.743 -2.221 1.00 92.69 133 TRP A O 1
ATOM 1010 N N . CYS A 1 134 ? 7.002 -6.618 -0.455 1.00 91.12 134 CYS A N 1
ATOM 1011 C CA . CYS A 1 134 ? 7.691 -5.557 0.266 1.00 91.12 134 CYS A CA 1
ATOM 1012 C C . CYS A 1 134 ? 7.749 -5.937 1.746 1.00 91.12 134 CYS A C 1
ATOM 1014 O O . CYS A 1 134 ? 6.710 -6.241 2.337 1.00 91.12 134 CYS A O 1
ATOM 1016 N N . ASP A 1 135 ? 8.943 -5.948 2.333 1.00 88.38 135 ASP A N 1
ATOM 1017 C CA . ASP A 1 135 ? 9.113 -6.223 3.761 1.00 88.38 135 ASP A CA 1
ATOM 1018 C C . ASP A 1 135 ? 9.084 -4.952 4.626 1.00 88.38 135 ASP A C 1
ATOM 1020 O O . ASP A 1 135 ? 8.991 -3.821 4.143 1.00 88.38 135 ASP A O 1
ATOM 1024 N N . THR A 1 136 ? 9.213 -5.147 5.938 1.00 85.12 136 THR A N 1
ATOM 1025 C CA . THR A 1 136 ? 9.235 -4.068 6.932 1.00 85.12 136 THR A CA 1
ATOM 1026 C C . THR A 1 136 ? 10.425 -3.132 6.800 1.00 85.12 136 THR A C 1
ATOM 1028 O O . THR A 1 136 ? 10.378 -1.998 7.271 1.00 85.12 136 THR A O 1
ATOM 1031 N N . TYR A 1 137 ? 11.513 -3.605 6.196 1.00 83.25 137 TYR A N 1
ATOM 1032 C CA . TYR A 1 137 ? 12.735 -2.837 5.994 1.00 83.25 137 TYR A CA 1
ATOM 1033 C C . TYR A 1 137 ? 12.693 -2.038 4.687 1.00 83.25 137 TYR A C 1
ATOM 1035 O O . TYR A 1 137 ? 13.648 -1.324 4.379 1.00 83.25 137 TYR A O 1
ATOM 1043 N N . GLY A 1 138 ? 11.599 -2.145 3.926 1.00 84.19 138 GLY A N 1
ATOM 1044 C CA . GLY A 1 138 ? 11.423 -1.500 2.634 1.00 84.19 138 GLY A CA 1
ATOM 1045 C C . GLY A 1 138 ? 12.129 -2.233 1.498 1.00 84.19 138 GLY A C 1
ATOM 1046 O O . GLY A 1 138 ? 12.265 -1.661 0.419 1.00 84.19 138 GLY A O 1
ATOM 1047 N N . ASN A 1 139 ? 12.606 -3.465 1.695 1.00 89.06 139 ASN A N 1
ATOM 1048 C CA . ASN A 1 139 ? 13.132 -4.263 0.593 1.00 89.06 139 ASN A CA 1
ATOM 1049 C C . ASN A 1 139 ? 11.976 -4.732 -0.284 1.00 89.06 139 ASN A C 1
ATOM 1051 O O . ASN A 1 139 ? 10.984 -5.261 0.213 1.00 89.06 139 ASN A O 1
ATOM 1055 N N . VAL A 1 140 ? 12.130 -4.555 -1.592 1.00 90.56 140 VAL A N 1
ATOM 1056 C CA . VAL A 1 140 ? 11.137 -4.924 -2.597 1.00 90.56 140 VAL A CA 1
ATOM 1057 C C . VAL A 1 140 ? 11.732 -5.976 -3.521 1.00 90.56 140 VAL A C 1
ATOM 1059 O O . VAL A 1 140 ? 12.873 -5.846 -3.966 1.00 90.56 140 VAL A O 1
ATOM 1062 N N . GLY A 1 141 ? 10.957 -7.015 -3.816 1.00 91.56 141 GLY A N 1
ATOM 1063 C CA . GLY A 1 141 ? 11.318 -8.147 -4.672 1.00 91.56 141 GLY A CA 1
ATOM 1064 C C . GLY A 1 141 ? 10.140 -8.588 -5.534 1.00 91.56 141 GLY A C 1
ATOM 1065 O O . GLY A 1 141 ? 8.995 -8.290 -5.207 1.00 91.56 141 GLY A O 1
ATOM 1066 N N . PHE A 1 142 ? 10.384 -9.312 -6.627 1.00 92.69 142 PHE A N 1
ATOM 1067 C CA . PHE A 1 142 ? 9.302 -10.051 -7.294 1.00 92.69 142 PHE A CA 1
ATOM 1068 C C . PHE A 1 142 ? 8.802 -11.170 -6.375 1.00 92.69 142 PHE A C 1
ATOM 1070 O O . PHE A 1 142 ? 9.611 -11.777 -5.670 1.00 92.69 142 PHE A O 1
ATOM 1077 N N . GLU A 1 143 ? 7.498 -11.469 -6.383 1.00 89.38 143 GLU A N 1
ATOM 1078 C CA . GLU A 1 143 ? 6.942 -12.598 -5.617 1.00 89.38 143 GLU A CA 1
ATOM 1079 C C . GLU A 1 143 ? 7.731 -13.896 -5.894 1.00 89.38 143 GLU A C 1
ATOM 1081 O O . GLU A 1 143 ? 7.849 -14.332 -7.037 1.00 89.38 143 GLU A O 1
ATOM 1086 N N . GLY A 1 144 ? 8.304 -14.498 -4.843 1.00 87.12 144 GLY A N 1
ATOM 1087 C CA . GLY A 1 144 ? 9.122 -15.719 -4.931 1.00 87.12 144 GLY A CA 1
ATOM 1088 C C . GLY A 1 144 ? 10.595 -15.516 -5.323 1.00 87.12 144 GLY A C 1
ATOM 1089 O O . GLY A 1 144 ? 11.344 -16.490 -5.365 1.00 87.12 144 GLY A O 1
ATOM 1090 N N . GLY A 1 145 ? 11.024 -14.281 -5.592 1.00 89.12 145 GLY A N 1
ATOM 1091 C CA . GLY A 1 145 ? 12.411 -13.922 -5.902 1.00 89.12 145 GLY A CA 1
ATOM 1092 C C . GLY A 1 145 ? 13.129 -13.181 -4.764 1.00 89.12 145 GLY A C 1
ATOM 1093 O O . GLY A 1 145 ? 12.497 -12.794 -3.777 1.00 89.12 145 GLY A O 1
ATOM 1094 N N . PRO A 1 146 ? 14.452 -12.954 -4.892 1.00 91.75 146 PRO A N 1
ATOM 1095 C CA . PRO A 1 146 ? 15.214 -12.151 -3.938 1.00 91.75 146 PRO A CA 1
ATOM 1096 C C . PRO A 1 146 ? 14.818 -10.666 -3.998 1.00 91.75 146 PRO A C 1
ATOM 1098 O O . PRO A 1 146 ? 14.191 -10.209 -4.958 1.00 91.75 146 PRO A O 1
ATOM 1101 N N . ALA A 1 147 ? 15.222 -9.902 -2.981 1.00 90.38 147 ALA A N 1
ATOM 1102 C CA . ALA A 1 147 ? 15.078 -8.449 -2.988 1.00 90.38 147 ALA A CA 1
ATOM 1103 C C . ALA A 1 147 ? 15.881 -7.838 -4.149 1.00 90.38 147 ALA A C 1
ATOM 1105 O O . ALA A 1 147 ? 17.053 -8.166 -4.340 1.00 90.38 147 ALA A O 1
ATOM 1106 N N . ILE A 1 148 ? 15.247 -6.948 -4.913 1.00 90.62 148 ILE A N 1
ATOM 1107 C CA . ILE A 1 148 ? 15.841 -6.260 -6.068 1.00 90.62 148 ILE A CA 1
ATOM 1108 C C . ILE A 1 148 ? 16.293 -4.836 -5.730 1.00 90.62 148 ILE A C 1
ATOM 1110 O O . ILE A 1 148 ? 17.273 -4.359 -6.296 1.00 90.62 148 ILE A O 1
ATOM 1114 N N . PHE A 1 149 ? 15.607 -4.151 -4.813 1.00 86.88 149 PHE A N 1
ATOM 1115 C CA . PHE A 1 149 ? 16.004 -2.833 -4.317 1.00 86.88 149 PHE A CA 1
ATOM 1116 C C . PHE A 1 149 ? 15.384 -2.560 -2.943 1.00 86.88 149 PHE A C 1
ATOM 1118 O O . PHE A 1 149 ? 14.510 -3.296 -2.489 1.00 86.88 149 PHE A O 1
ATOM 1125 N N . ASN A 1 150 ? 15.826 -1.484 -2.292 1.00 88.94 150 ASN A N 1
ATOM 1126 C CA . ASN A 1 150 ? 15.208 -0.974 -1.074 1.00 88.94 150 ASN A CA 1
ATOM 1127 C C . ASN A 1 150 ? 14.498 0.358 -1.369 1.00 88.94 150 ASN A C 1
ATOM 1129 O O . ASN A 1 150 ? 15.104 1.307 -1.870 1.00 88.94 150 ASN A O 1
ATOM 1133 N N . LEU A 1 151 ? 13.193 0.405 -1.114 1.00 85.38 151 LEU A N 1
ATOM 1134 C CA . LEU A 1 151 ? 12.319 1.531 -1.418 1.00 85.38 151 LEU A CA 1
ATOM 1135 C C . LEU A 1 151 ? 12.659 2.763 -0.574 1.00 85.38 151 LEU A C 1
ATOM 1137 O O . LEU A 1 151 ? 12.645 3.878 -1.093 1.00 85.38 151 LEU A O 1
ATOM 1141 N N . TYR A 1 152 ? 13.008 2.570 0.699 1.00 83.06 152 TYR A N 1
ATOM 1142 C CA . TYR A 1 152 ? 13.339 3.668 1.607 1.00 83.06 152 TYR A CA 1
ATOM 1143 C C . TYR A 1 152 ? 14.660 4.333 1.230 1.00 83.06 152 TYR A C 1
ATOM 1145 O O . TYR A 1 152 ? 14.732 5.561 1.161 1.00 83.06 152 TYR A O 1
ATOM 1153 N N . SER A 1 153 ? 15.685 3.546 0.892 1.00 82.94 153 SER A N 1
ATOM 1154 C CA . SER A 1 153 ? 16.958 4.106 0.429 1.00 82.94 153 SER A CA 1
ATOM 1155 C C . SER A 1 153 ? 16.807 4.825 -0.914 1.00 82.94 153 SER A C 1
ATOM 1157 O O . SER A 1 153 ? 17.330 5.928 -1.083 1.00 82.94 153 SER A O 1
ATOM 1159 N N . ALA A 1 154 ? 16.032 4.264 -1.849 1.00 79.88 154 ALA A N 1
ATOM 1160 C CA . ALA A 1 154 ? 15.745 4.909 -3.126 1.00 79.88 154 ALA A CA 1
ATOM 1161 C C . ALA A 1 154 ? 14.998 6.240 -2.934 1.00 79.88 154 ALA A C 1
ATOM 1163 O O . ALA A 1 154 ? 15.357 7.246 -3.550 1.00 79.88 154 ALA A O 1
ATOM 1164 N N . ALA A 1 155 ? 14.009 6.281 -2.037 1.00 77.94 155 ALA A N 1
ATOM 1165 C CA . ALA A 1 155 ? 13.294 7.508 -1.708 1.00 77.94 155 ALA A CA 1
ATOM 1166 C C . ALA A 1 155 ? 14.213 8.561 -1.075 1.00 77.94 155 ALA A C 1
ATOM 1168 O O . ALA A 1 155 ? 14.151 9.729 -1.455 1.00 77.94 155 ALA A O 1
ATOM 1169 N N . GLN A 1 156 ? 15.113 8.161 -0.173 1.00 76.25 156 GLN A N 1
ATOM 1170 C CA . GLN A 1 156 ? 16.072 9.074 0.449 1.00 76.25 156 GLN A CA 1
ATOM 1171 C C . GLN A 1 156 ? 17.047 9.672 -0.573 1.00 76.25 156 GLN A C 1
ATOM 1173 O O . GLN A 1 156 ? 17.350 10.859 -0.505 1.00 76.25 156 GLN A O 1
ATOM 1178 N N . VAL A 1 157 ? 17.510 8.898 -1.555 1.00 75.12 157 VAL A N 1
ATOM 1179 C CA . VAL A 1 157 ? 18.389 9.418 -2.619 1.00 75.12 157 VAL A CA 1
ATOM 1180 C C . VAL A 1 157 ? 17.654 10.413 -3.523 1.00 75.12 157 VAL A C 1
ATOM 1182 O O . VAL A 1 157 ? 18.249 11.392 -3.971 1.00 75.12 157 VAL A O 1
ATOM 1185 N N . ARG A 1 158 ? 16.364 10.185 -3.799 1.00 71.00 158 ARG A N 1
ATOM 1186 C CA . ARG A 1 158 ? 15.565 11.047 -4.687 1.00 71.00 158 ARG A CA 1
ATOM 1187 C C . ARG A 1 158 ? 15.034 12.304 -4.007 1.00 71.00 158 ARG A C 1
ATOM 1189 O O . ARG A 1 158 ? 15.015 13.357 -4.637 1.00 71.00 158 ARG A O 1
ATOM 1196 N N . PHE A 1 159 ? 14.628 12.205 -2.745 1.00 67.88 159 PHE A N 1
ATOM 1197 C CA . PHE A 1 159 ? 13.976 13.293 -2.010 1.00 67.88 159 PHE A CA 1
ATOM 1198 C C . PHE A 1 159 ? 14.841 13.899 -0.893 1.00 67.88 159 PHE A C 1
ATOM 1200 O O . PHE A 1 159 ? 14.544 14.991 -0.424 1.00 67.88 159 PHE A O 1
ATOM 1207 N N . GLY A 1 160 ? 15.935 13.252 -0.481 1.00 54.12 160 GLY A N 1
ATOM 1208 C CA . GLY A 1 160 ? 16.814 13.707 0.608 1.00 54.12 160 GLY A CA 1
ATOM 1209 C C . GLY A 1 160 ? 17.895 14.719 0.205 1.00 54.12 160 GLY A C 1
ATOM 1210 O O . GLY A 1 160 ? 18.752 15.048 1.021 1.00 54.12 160 GLY A O 1
ATOM 1211 N N . GLY A 1 161 ? 17.879 15.212 -1.038 1.00 41.31 161 GLY A N 1
ATOM 1212 C CA . GLY A 1 161 ? 18.901 16.104 -1.601 1.00 41.31 161 GLY A CA 1
ATOM 1213 C C . GLY A 1 161 ? 18.652 17.612 -1.470 1.00 41.31 161 GLY A C 1
ATOM 1214 O O . GLY A 1 161 ? 19.415 18.386 -2.042 1.00 41.31 161 GLY A O 1
ATOM 1215 N N . GLY A 1 162 ? 17.620 18.076 -0.758 1.00 35.47 162 GLY A N 1
ATOM 1216 C CA . GLY A 1 162 ? 17.407 19.518 -0.619 1.00 35.47 162 GLY A CA 1
ATOM 1217 C C . GLY A 1 162 ? 16.219 19.912 0.243 1.00 35.47 162 GLY A C 1
ATOM 1218 O O . GLY A 1 162 ? 15.082 19.785 -0.189 1.00 35.47 162 GLY A O 1
ATOM 1219 N N . GLY A 1 163 ? 16.519 20.495 1.407 1.00 35.09 163 GLY A N 1
ATOM 1220 C CA . GLY A 1 163 ? 15.580 21.275 2.211 1.00 35.09 163 GLY A CA 1
ATOM 1221 C C . GLY A 1 163 ? 14.534 20.439 2.938 1.00 35.09 163 GLY A C 1
ATOM 1222 O O . GLY A 1 163 ? 13.865 19.593 2.360 1.00 35.09 163 GLY A O 1
ATOM 1223 N N . GLN A 1 164 ? 14.365 20.718 4.226 1.00 38.97 164 GLN A N 1
ATOM 1224 C CA . GLN A 1 164 ? 13.241 20.215 4.999 1.00 38.97 164 GLN A CA 1
ATOM 1225 C C . GLN A 1 164 ? 11.932 20.646 4.333 1.00 38.97 164 GLN A C 1
ATOM 1227 O O . GLN A 1 164 ? 11.498 21.790 4.445 1.00 38.97 164 GLN A O 1
ATOM 1232 N N . LYS A 1 165 ? 11.329 19.728 3.589 1.00 37.88 165 LYS A N 1
ATOM 1233 C CA . LYS A 1 165 ? 9.910 19.740 3.286 1.00 37.88 165 LYS A CA 1
ATOM 1234 C C . LYS A 1 165 ? 9.402 18.402 3.763 1.00 37.88 165 LYS A C 1
ATOM 1236 O O . LYS A 1 165 ? 9.848 17.369 3.270 1.00 37.88 165 LYS A O 1
ATOM 1241 N N . GLU A 1 166 ? 8.544 18.454 4.771 1.00 45.66 166 GLU A N 1
ATOM 1242 C CA . GLU A 1 166 ? 7.806 17.323 5.317 1.00 45.66 166 GLU A CA 1
ATOM 1243 C C . GLU A 1 166 ? 7.027 16.652 4.179 1.00 45.66 166 GLU A C 1
ATOM 1245 O O . GLU A 1 166 ? 5.908 17.019 3.832 1.00 45.66 166 GLU A O 1
ATOM 1250 N N . GLY A 1 167 ? 7.688 15.721 3.497 1.00 42.16 167 GLY A N 1
ATOM 1251 C CA . GLY A 1 167 ? 7.060 14.810 2.559 1.00 42.16 167 GLY A CA 1
ATOM 1252 C C . GLY A 1 167 ? 6.465 13.635 3.323 1.00 42.16 167 GLY A C 1
ATOM 1253 O O . GLY A 1 167 ? 6.930 13.298 4.409 1.00 42.16 167 GLY A O 1
ATOM 1254 N N . ILE A 1 168 ? 5.499 12.957 2.703 1.00 47.00 168 ILE A N 1
ATOM 1255 C CA . ILE A 1 168 ? 4.810 11.735 3.174 1.00 47.00 168 ILE A CA 1
ATOM 1256 C C . ILE A 1 168 ? 5.744 10.614 3.691 1.00 47.00 168 ILE A C 1
ATOM 1258 O O . ILE A 1 168 ? 5.293 9.676 4.335 1.00 47.00 168 ILE A O 1
ATOM 1262 N N . LEU A 1 169 ? 7.050 10.708 3.428 1.00 43.09 169 LEU A N 1
ATOM 1263 C CA . LEU A 1 169 ? 8.082 9.749 3.828 1.00 43.09 169 LEU A CA 1
ATOM 1264 C C . LEU A 1 169 ? 8.961 10.232 5.004 1.00 43.09 169 LEU A C 1
ATOM 1266 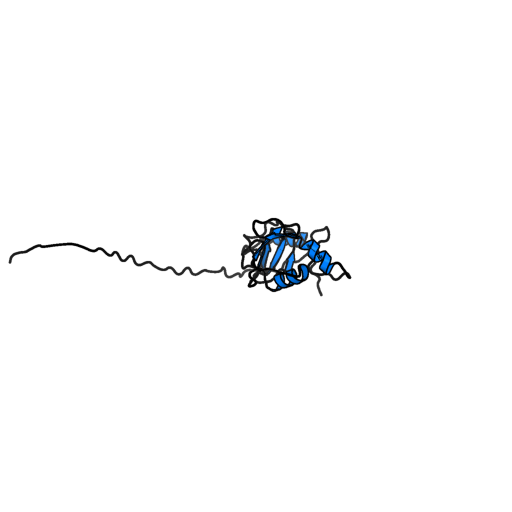O O . LEU A 1 169 ? 9.910 9.545 5.370 1.00 43.09 169 LEU A O 1
ATOM 1270 N N . SER A 1 170 ? 8.688 11.407 5.585 1.00 39.56 170 SER A N 1
ATOM 1271 C CA . SER A 1 170 ? 9.541 12.046 6.603 1.00 39.56 170 SER A CA 1
ATOM 1272 C C . SER A 1 170 ? 9.166 11.729 8.058 1.00 39.56 170 SER A C 1
ATOM 1274 O O . SER A 1 170 ? 9.877 12.169 8.957 1.00 39.56 170 SER A O 1
ATOM 1276 N N . SER A 1 171 ? 8.084 10.998 8.335 1.00 44.84 171 SER A N 1
ATOM 1277 C CA . SER A 1 171 ? 7.585 10.845 9.714 1.00 44.84 171 SER A CA 1
ATOM 1278 C C . SER A 1 171 ? 8.139 9.641 10.486 1.00 44.84 171 SER A C 1
ATOM 1280 O O . SER A 1 171 ? 7.688 9.385 11.596 1.00 44.84 171 SER A O 1
ATOM 1282 N N . TYR A 1 172 ? 9.126 8.905 9.965 1.00 40.03 172 TYR A N 1
ATOM 1283 C CA . TYR A 1 172 ? 9.905 7.983 10.802 1.00 40.03 172 TYR A CA 1
ATOM 1284 C C . TYR A 1 172 ? 10.977 8.767 11.566 1.00 40.03 172 TYR A C 1
ATOM 1286 O O . TYR A 1 172 ? 12.169 8.683 11.262 1.00 40.03 172 TYR A O 1
ATOM 1294 N N . ASP A 1 173 ? 10.563 9.527 12.578 1.00 43.03 173 ASP A N 1
ATOM 1295 C CA . ASP A 1 173 ? 11.465 9.771 13.695 1.00 43.03 173 ASP A CA 1
ATOM 1296 C C . ASP A 1 173 ? 11.406 8.575 14.662 1.00 43.03 173 ASP A C 1
ATOM 1298 O O . ASP A 1 173 ? 10.500 7.738 14.630 1.00 43.03 173 ASP A O 1
ATOM 1302 N N . LYS A 1 174 ? 12.447 8.433 15.479 1.00 37.94 174 LYS A N 1
ATOM 1303 C CA . LYS A 1 174 ? 12.763 7.245 16.294 1.00 37.94 174 LYS A CA 1
ATOM 1304 C C . LYS A 1 174 ? 11.709 6.890 17.360 1.00 37.94 174 LYS A C 1
ATOM 1306 O O . LYS A 1 174 ? 11.975 6.024 18.190 1.00 37.94 174 LYS A O 1
ATOM 1311 N N . THR A 1 175 ? 10.552 7.546 17.360 1.00 43.38 175 THR A N 1
ATOM 1312 C CA . THR A 1 175 ? 9.447 7.330 18.298 1.00 43.38 175 THR A CA 1
ATOM 1313 C C . THR A 1 175 ? 8.280 6.548 17.693 1.00 43.38 175 THR A C 1
ATOM 1315 O O . THR A 1 175 ? 7.445 6.044 18.439 1.00 43.38 175 THR A O 1
ATOM 1318 N N . GLY A 1 176 ? 8.251 6.366 16.365 1.00 37.78 176 GLY A N 1
ATOM 1319 C CA . GLY A 1 176 ? 7.217 5.579 15.693 1.00 37.78 176 GLY A CA 1
ATOM 1320 C C . GLY A 1 176 ? 5.852 6.266 15.638 1.00 37.78 176 GLY A C 1
ATOM 1321 O O . GLY A 1 176 ? 4.849 5.565 15.567 1.00 37.78 176 GLY A O 1
ATOM 1322 N N . ILE A 1 177 ? 5.799 7.601 15.668 1.00 36.12 177 ILE A N 1
ATOM 1323 C CA . ILE A 1 177 ? 4.559 8.385 15.643 1.00 36.12 177 ILE A CA 1
ATOM 1324 C C . ILE A 1 177 ? 4.364 9.075 14.281 1.00 36.12 177 ILE A C 1
ATOM 1326 O O . ILE A 1 177 ? 5.234 9.807 13.820 1.00 36.12 177 ILE A O 1
ATOM 1330 N N . ALA A 1 178 ? 3.206 8.878 13.638 1.00 40.78 178 ALA A N 1
ATOM 1331 C CA . ALA A 1 178 ? 2.820 9.620 12.437 1.00 40.78 178 ALA A CA 1
ATOM 1332 C C . ALA A 1 178 ? 2.163 10.953 12.834 1.00 40.78 178 ALA A C 1
ATOM 1334 O O . ALA A 1 178 ? 1.040 10.969 13.331 1.00 40.78 178 ALA A O 1
ATOM 1335 N N . VAL A 1 179 ? 2.848 12.075 12.604 1.00 34.94 179 VAL A N 1
ATOM 1336 C CA . VAL A 1 179 ? 2.273 13.415 12.786 1.00 34.94 179 VAL A CA 1
ATOM 1337 C C . VAL A 1 179 ? 1.511 13.802 11.516 1.00 34.94 179 VAL A C 1
ATOM 1339 O O . VAL A 1 179 ? 2.106 13.986 10.457 1.00 34.94 179 VAL A O 1
ATOM 1342 N N . ILE A 1 180 ? 0.186 13.927 11.617 1.00 38.12 180 ILE A N 1
ATOM 1343 C CA . ILE A 1 180 ? -0.640 14.580 10.594 1.00 38.12 180 ILE A CA 1
ATOM 1344 C C . ILE A 1 180 ? -0.517 16.089 10.824 1.00 38.12 180 ILE A C 1
ATOM 1346 O O . ILE A 1 180 ? -1.062 16.619 11.792 1.00 38.12 180 ILE A O 1
ATOM 1350 N N . GLY A 1 181 ? 0.222 16.776 9.951 1.00 31.97 181 GLY A N 1
ATOM 1351 C CA . GLY A 1 181 ? 0.285 18.235 9.932 1.00 31.97 181 GLY A CA 1
ATOM 1352 C C . GLY A 1 181 ? -1.084 18.824 9.592 1.00 31.97 181 GLY A C 1
ATOM 1353 O O . GLY A 1 181 ? -1.601 18.622 8.494 1.00 31.97 181 GLY A O 1
ATOM 1354 N N . GLY A 1 182 ? -1.687 19.518 10.558 1.00 30.14 182 GLY A N 1
ATOM 1355 C CA . GLY A 1 182 ? -2.785 20.448 10.311 1.00 30.14 182 GLY A CA 1
ATOM 1356 C C . GLY A 1 182 ? -2.275 21.700 9.591 1.00 30.14 182 GLY A C 1
ATOM 1357 O O . GLY A 1 182 ? -1.123 22.076 9.786 1.00 30.14 182 GLY A O 1
ATOM 1358 N N . ASN A 1 183 ? -3.151 22.275 8.757 1.00 29.38 183 ASN A N 1
ATOM 1359 C CA . ASN A 1 183 ? -2.984 23.491 7.940 1.00 29.38 183 ASN A CA 1
ATOM 1360 C C . ASN A 1 183 ? -2.005 24.550 8.463 1.00 29.38 183 ASN A C 1
ATOM 1362 O O . ASN A 1 183 ? -2.161 24.959 9.636 1.00 29.38 183 ASN A O 1
#

Foldseek 3Di:
DDDDDDDDDDDDDDDDDDDPPPPPPPPPPPPDDWAEAEQNHGDDVVVQVVVCVLQVHHDGTAYKYADQFQQWIDHFCAATQAGFHHNDPHHDPGDQCRNVADDLAAEPSHRHHPVNVVVQCLQVVDDDRAYWYAGNQQFIDGVVDDGPDRRLVSCCVRPVPDDDDPDSNPPPDPSRHDDDDDD

Secondary structure (DSSP, 8-state):
--------------------------------SSSEEETTEEPPHHHHHHHHHHHT-PPPSEEEEE-TTT-EEEETTS---EE--TT---SSPPPTTTT---SSEEETTEE--HHHHHHHHHHHS---SEEEEE-TT-EEEETTS-EEEEHHHHHHHHHTTS-----TT----TT--------